Protein AF-A0A3D4FJI6-F1 (afdb_monomer_lite)

Foldseek 3Di:
DVVLVVCVVVVVVVVVVVCVVDVVSVVVVVVLVVLLVVLLVVLVVPVPDDDADELLVVLLVLLVVLLVLLLCLLLCLLALFPLDALVCCVVPVPDPDAPLVSLVSSLVVQLVVCVSVLVSVVSNLSVVCSNNVFDPLLSVLSSVLSSLSSSVSSLSSSLSNQVCVVPVVSSVVSVVVSVVVVVVLVVQLVVLCVVPVDNSRSSSCSSVPPVQLPDQSSVLSSVSNVCRRVHPDPSVVVSSVVSVVVSVVSSVVSVPDNRDDDVVSSVSNVVSVVVVD

Structure (mmCIF, N/CA/C/O backbone):
data_AF-A0A3D4FJI6-F1
#
_entry.id   AF-A0A3D4FJI6-F1
#
loop_
_atom_site.group_PDB
_atom_site.id
_atom_site.type_symbol
_atom_site.label_atom_id
_atom_site.label_alt_id
_atom_site.label_comp_id
_atom_site.label_asym_id
_atom_site.label_entity_id
_atom_site.label_seq_id
_atom_site.pdbx_PDB_ins_code
_atom_site.Cartn_x
_atom_site.Cartn_y
_atom_site.Cartn_z
_atom_site.occupancy
_atom_site.B_iso_or_equiv
_atom_site.auth_seq_id
_atom_site.auth_comp_id
_atom_site.auth_asym_id
_atom_site.auth_atom_id
_atom_site.pdbx_PDB_model_num
ATOM 1 N N . MET A 1 1 ? -29.295 -0.579 4.140 1.00 51.06 1 MET A N 1
ATOM 2 C CA . MET A 1 1 ? -28.198 -0.213 3.209 1.00 51.06 1 MET A CA 1
ATOM 3 C C . MET A 1 1 ? -28.382 1.167 2.566 1.00 51.06 1 MET A C 1
ATOM 5 O O . MET A 1 1 ? -27.389 1.859 2.413 1.00 51.06 1 MET A O 1
ATOM 9 N N . LYS A 1 2 ? -29.615 1.622 2.278 1.00 48.78 2 LYS A N 1
ATOM 10 C CA . LYS A 1 2 ? -29.903 2.978 1.751 1.00 48.78 2 LYS A CA 1
ATOM 11 C C . LYS A 1 2 ? -29.345 4.170 2.577 1.00 48.78 2 LYS A C 1
ATOM 13 O O . LYS A 1 2 ? -28.873 5.112 1.951 1.00 48.78 2 LYS A O 1
ATOM 18 N N . PRO A 1 3 ? -29.306 4.141 3.929 1.00 52.44 3 PRO A N 1
ATOM 19 C CA . PRO A 1 3 ? -28.767 5.262 4.715 1.00 52.44 3 PRO A CA 1
ATOM 20 C C . PRO A 1 3 ? -27.247 5.449 4.572 1.00 52.44 3 PRO A C 1
ATOM 22 O O . PRO A 1 3 ? -26.770 6.571 4.475 1.00 52.44 3 PRO A O 1
ATOM 25 N N . LEU A 1 4 ? -26.488 4.350 4.485 1.00 53.66 4 LEU A N 1
ATOM 26 C CA . LEU A 1 4 ? -25.026 4.373 4.317 1.00 53.66 4 LEU A CA 1
ATOM 27 C C . LEU A 1 4 ? -24.615 4.942 2.947 1.00 53.66 4 LEU A C 1
ATOM 29 O O . LEU A 1 4 ? -23.694 5.748 2.857 1.00 53.66 4 LEU A O 1
ATOM 33 N N . LEU A 1 5 ? -25.346 4.585 1.885 1.00 58.94 5 LEU A N 1
ATOM 34 C CA . LEU A 1 5 ? -25.145 5.149 0.543 1.00 58.94 5 LEU A CA 1
ATOM 35 C C . LEU A 1 5 ? -25.458 6.653 0.486 1.00 58.94 5 LEU A C 1
ATOM 37 O O . LEU A 1 5 ? -24.747 7.405 -0.179 1.00 58.94 5 LEU A O 1
ATOM 41 N N . TYR A 1 6 ? -26.487 7.102 1.211 1.00 70.19 6 TYR A N 1
ATOM 42 C CA . TYR A 1 6 ? -26.830 8.523 1.302 1.00 70.19 6 TYR A CA 1
ATOM 43 C C . TYR A 1 6 ? -25.718 9.343 1.973 1.00 70.19 6 TYR A C 1
ATOM 45 O O . TYR A 1 6 ? -25.376 10.425 1.489 1.00 70.19 6 TYR A O 1
ATOM 53 N N . ILE A 1 7 ? -25.106 8.805 3.034 1.00 68.31 7 ILE A N 1
ATOM 54 C CA . ILE A 1 7 ? -23.964 9.442 3.702 1.00 68.31 7 ILE A CA 1
ATOM 55 C C . ILE A 1 7 ? -22.772 9.538 2.746 1.00 68.31 7 ILE A C 1
ATOM 57 O O . ILE A 1 7 ? -22.191 10.612 2.644 1.00 68.31 7 ILE A O 1
ATOM 61 N N . HIS A 1 8 ? -22.450 8.495 1.971 1.00 58.81 8 HIS A N 1
ATOM 62 C CA . HIS A 1 8 ? -21.370 8.574 0.975 1.00 58.81 8 HIS A CA 1
ATOM 63 C C . HIS A 1 8 ? -21.610 9.662 -0.075 1.00 58.81 8 HIS A C 1
ATOM 65 O O . HIS A 1 8 ? -20.718 10.470 -0.334 1.00 58.81 8 HIS A O 1
ATOM 71 N N . TYR A 1 9 ? -22.821 9.734 -0.631 1.00 65.44 9 TYR A N 1
ATOM 72 C CA . TYR A 1 9 ? -23.161 10.750 -1.626 1.00 65.44 9 TYR A CA 1
ATOM 73 C C . TYR A 1 9 ? -23.061 12.170 -1.052 1.00 65.44 9 TYR A C 1
ATOM 75 O O . TYR A 1 9 ? -22.448 13.059 -1.647 1.00 65.44 9 TYR A O 1
ATOM 83 N N . ARG A 1 10 ? -23.611 12.392 0.148 1.00 68.88 10 ARG A N 1
ATOM 84 C CA . ARG A 1 10 ? -23.554 13.707 0.801 1.00 68.88 10 ARG A CA 1
ATOM 85 C C . ARG A 1 10 ? -22.153 14.058 1.284 1.00 68.88 10 ARG A C 1
ATOM 87 O O . ARG A 1 10 ? -21.773 15.217 1.168 1.00 68.88 10 ARG A O 1
ATOM 94 N N . SER A 1 11 ? -21.373 13.092 1.756 1.00 59.22 11 SER A N 1
ATOM 95 C CA . SER A 1 11 ? -19.988 13.304 2.178 1.00 59.22 11 SER A CA 1
ATOM 96 C C . SER A 1 11 ? -19.080 13.633 0.991 1.00 59.22 11 SER A C 1
ATOM 98 O O . SER A 1 11 ? -18.178 14.452 1.140 1.00 59.22 11 SER A O 1
ATOM 100 N N . PHE A 1 12 ? -19.343 13.069 -0.193 1.00 62.25 12 PHE A N 1
ATOM 101 C CA . PHE A 1 12 ? -18.655 13.438 -1.432 1.00 62.25 12 PHE A CA 1
ATOM 102 C C . PHE A 1 12 ? -18.965 14.887 -1.832 1.00 62.25 12 PHE A C 1
ATOM 104 O O . PHE A 1 12 ? -18.052 15.676 -2.051 1.00 62.25 12 PHE A O 1
ATOM 111 N N . ILE A 1 13 ? -20.241 15.292 -1.824 1.00 68.38 13 ILE A N 1
ATOM 112 C CA . ILE A 1 13 ? -20.632 16.687 -2.108 1.00 68.38 13 ILE A CA 1
ATOM 113 C C . ILE A 1 13 ? -20.058 17.656 -1.063 1.00 68.38 13 ILE A C 1
ATOM 115 O O . ILE A 1 13 ? -19.584 18.738 -1.411 1.00 68.38 13 ILE A O 1
ATOM 119 N N . ASN A 1 14 ? -20.092 17.278 0.215 1.00 66.06 14 ASN A N 1
ATOM 120 C CA . ASN A 1 14 ? -19.569 18.105 1.298 1.00 66.06 14 ASN A CA 1
ATOM 121 C C . ASN A 1 14 ? -18.042 18.215 1.249 1.00 66.06 14 ASN A C 1
ATOM 123 O O . ASN A 1 14 ? -17.526 19.281 1.551 1.00 66.06 14 ASN A O 1
ATOM 127 N N . PHE A 1 15 ? -17.325 17.187 0.784 1.00 59.00 15 PHE A N 1
ATOM 128 C CA . PHE A 1 15 ? -15.888 17.270 0.523 1.00 59.00 15 PHE A CA 1
ATOM 129 C C . PHE A 1 15 ? -15.566 18.386 -0.483 1.00 59.00 15 PHE A C 1
ATOM 131 O O . PHE A 1 15 ? -14.752 19.253 -0.173 1.00 59.00 15 PHE A O 1
ATOM 138 N N . PHE A 1 16 ? -16.274 18.446 -1.619 1.00 60.75 16 PHE A N 1
ATOM 139 C CA . PHE A 1 16 ? -16.095 19.526 -2.600 1.00 60.75 16 PHE A CA 1
ATOM 140 C C . PHE A 1 16 ? -16.493 20.903 -2.056 1.00 60.75 16 PHE A C 1
ATOM 142 O O . PHE A 1 16 ? -15.801 21.887 -2.309 1.00 60.75 16 PHE A O 1
ATOM 149 N N . LYS A 1 17 ? -17.577 20.993 -1.277 1.00 62.78 17 LYS A N 1
ATOM 150 C CA . LYS A 1 17 ? -17.989 22.265 -0.657 1.00 62.78 17 LYS A CA 1
ATOM 151 C C . LYS A 1 17 ? -16.999 22.755 0.405 1.00 62.78 17 LYS A C 1
ATOM 153 O O . LYS A 1 17 ? -16.735 23.953 0.468 1.00 62.78 17 LYS A O 1
ATOM 158 N N . ASP A 1 18 ? -16.431 21.853 1.201 1.00 56.47 18 ASP A N 1
ATOM 159 C CA . ASP A 1 18 ? -15.415 22.177 2.210 1.00 56.47 18 ASP A CA 1
ATOM 160 C C . ASP A 1 18 ? -14.075 22.570 1.580 1.00 56.47 18 ASP A C 1
ATOM 162 O O . ASP A 1 18 ? -13.359 23.405 2.136 1.00 56.47 18 ASP A O 1
ATOM 166 N N . MET A 1 19 ? -13.735 22.014 0.411 1.00 53.00 19 MET A N 1
ATOM 167 C CA . MET A 1 19 ? -12.529 22.388 -0.340 1.00 53.00 19 MET A CA 1
ATOM 168 C C . MET A 1 19 ? -12.556 23.842 -0.804 1.00 53.00 19 MET A C 1
ATOM 170 O O . MET A 1 19 ? -11.509 24.475 -0.817 1.00 53.00 19 MET A O 1
ATOM 174 N N . VAL A 1 20 ? -13.733 24.382 -1.135 1.00 56.03 20 VAL A N 1
ATOM 175 C CA . VAL A 1 20 ? -13.897 25.790 -1.537 1.00 56.03 20 VAL A CA 1
ATOM 176 C C . VAL A 1 20 ? -13.796 26.740 -0.337 1.00 56.03 20 VAL A C 1
ATOM 178 O O . VAL A 1 20 ? -13.379 27.883 -0.490 1.00 56.03 20 VAL A O 1
ATOM 181 N N . LYS A 1 21 ? -14.152 26.278 0.869 1.00 58.53 21 LYS A N 1
ATOM 182 C CA . LYS A 1 21 ? -14.193 27.111 2.082 1.00 58.53 21 LYS A CA 1
ATOM 183 C C . LYS A 1 21 ? -12.890 27.128 2.891 1.00 58.53 21 LYS A C 1
ATOM 185 O O . LYS A 1 21 ? -12.666 28.094 3.612 1.00 58.53 21 LYS A O 1
ATOM 190 N N . LYS A 1 22 ? -12.036 26.096 2.797 1.00 55.72 22 LYS A N 1
ATOM 191 C CA . LYS A 1 22 ? -10.732 26.040 3.493 1.00 55.72 22 LYS A CA 1
ATOM 192 C C . LYS A 1 22 ? -9.559 26.205 2.495 1.00 55.72 22 LYS A C 1
ATOM 194 O O . LYS A 1 22 ? -9.271 25.257 1.761 1.00 55.72 22 LYS A O 1
ATOM 199 N N . PRO A 1 23 ? -8.825 27.341 2.490 1.00 49.56 23 PRO A N 1
ATOM 200 C CA . PRO A 1 23 ? -7.807 27.659 1.472 1.00 49.56 23 PRO A CA 1
ATOM 201 C C . PRO A 1 23 ? -6.616 26.682 1.441 1.00 49.56 23 PRO A C 1
ATOM 203 O O . PRO A 1 23 ? -6.052 26.432 0.378 1.00 49.56 23 PRO A O 1
ATOM 206 N N . LEU A 1 24 ? -6.284 26.042 2.568 1.00 46.56 24 LEU A N 1
ATOM 207 C CA . LEU A 1 24 ? -5.207 25.043 2.646 1.00 46.56 24 LEU A CA 1
ATOM 208 C C . LEU A 1 24 ? -5.534 23.730 1.902 1.00 46.56 24 LEU A C 1
ATOM 210 O O . LEU A 1 24 ? -4.645 23.095 1.342 1.00 46.56 24 LEU A O 1
ATOM 214 N N . LYS A 1 25 ? -6.815 23.332 1.837 1.00 47.22 25 LYS A N 1
ATOM 215 C CA . LYS A 1 25 ? -7.258 22.163 1.046 1.00 47.22 25 LYS A CA 1
ATOM 216 C C . LYS A 1 25 ? -7.291 22.479 -0.450 1.00 47.22 25 LYS A C 1
ATOM 218 O O . LYS A 1 25 ? -7.031 21.602 -1.268 1.00 47.22 25 LYS A O 1
ATOM 223 N N . LEU A 1 26 ? -7.559 23.737 -0.793 1.00 50.53 26 LEU A N 1
ATOM 224 C CA . LEU A 1 26 ? -7.534 24.272 -2.155 1.00 50.53 26 LEU A CA 1
ATOM 225 C C . LEU A 1 26 ? -6.112 24.258 -2.740 1.00 50.53 26 LEU A C 1
ATOM 227 O O . LEU A 1 26 ? -5.942 23.933 -3.910 1.00 50.53 26 LEU A O 1
ATOM 231 N N . LEU A 1 27 ? -5.091 24.487 -1.908 1.00 54.59 27 LEU A N 1
ATOM 232 C CA . LEU A 1 27 ? -3.674 24.340 -2.266 1.00 54.59 27 LEU A CA 1
ATOM 233 C C . LEU A 1 27 ? -3.336 22.930 -2.764 1.00 54.59 27 LEU A C 1
ATOM 235 O O . LEU A 1 27 ? -2.696 22.794 -3.800 1.00 54.59 27 LEU A O 1
ATOM 239 N N . GLY A 1 28 ? -3.824 21.883 -2.089 1.00 50.25 28 GLY A N 1
ATOM 240 C CA . GLY A 1 28 ? -3.636 20.496 -2.531 1.00 50.25 28 GLY A CA 1
ATOM 241 C C . GLY A 1 28 ? -4.308 20.199 -3.876 1.00 50.25 28 GLY A C 1
ATOM 242 O O . GLY A 1 28 ? -3.764 19.458 -4.687 1.00 50.25 28 GLY A O 1
ATOM 243 N N . VAL A 1 29 ? -5.455 20.824 -4.150 1.00 52.75 29 VAL A N 1
ATOM 244 C CA . VAL A 1 29 ? -6.190 20.683 -5.419 1.00 52.75 29 VAL A CA 1
ATOM 245 C C . VAL A 1 29 ? -5.519 21.455 -6.539 1.00 52.75 29 VAL A C 1
ATOM 247 O O . VAL A 1 29 ? -5.375 20.922 -7.629 1.00 52.75 29 VAL A O 1
ATOM 250 N N . ILE A 1 30 ? -5.085 22.688 -6.284 1.00 60.25 30 ILE A N 1
ATOM 251 C CA . ILE A 1 30 ? -4.336 23.499 -7.247 1.00 60.25 30 ILE A CA 1
ATOM 252 C C . ILE A 1 30 ? -3.006 22.817 -7.563 1.00 60.25 30 ILE A C 1
ATOM 254 O O . ILE A 1 30 ? -2.637 22.721 -8.728 1.00 60.25 30 ILE A O 1
ATOM 258 N N . PHE A 1 31 ? -2.324 22.278 -6.550 1.00 59.06 31 PHE A N 1
ATOM 259 C CA . PHE A 1 31 ? -1.127 21.465 -6.730 1.00 59.06 31 PHE A CA 1
ATOM 260 C C . PHE A 1 31 ? -1.425 20.215 -7.567 1.00 59.06 31 PHE A C 1
ATOM 262 O O . PHE A 1 31 ? -0.711 19.945 -8.524 1.00 59.06 31 PHE A O 1
ATOM 269 N N . TYR A 1 32 ? -2.516 19.499 -7.278 1.00 52.75 32 TYR A N 1
ATOM 270 C CA . TYR A 1 32 ? -2.944 18.319 -8.034 1.00 52.75 32 TYR A CA 1
ATOM 271 C C . TYR A 1 32 ? -3.292 18.639 -9.495 1.00 52.75 32 TYR A C 1
ATOM 273 O O . TYR A 1 32 ? -2.817 17.967 -10.406 1.00 52.75 32 TYR A O 1
ATOM 281 N N . VAL A 1 33 ? -4.077 19.691 -9.736 1.00 64.31 33 VAL A N 1
ATOM 282 C CA . VAL A 1 33 ? -4.431 20.177 -11.077 1.00 64.31 33 VAL A CA 1
ATOM 283 C C . VAL A 1 33 ? -3.179 20.657 -11.812 1.00 64.31 33 VAL A C 1
ATOM 285 O O . VAL A 1 33 ? -2.999 20.325 -12.979 1.00 64.31 33 VAL A O 1
ATOM 288 N N . GLY A 1 34 ? -2.270 21.359 -11.133 1.00 67.00 34 GLY A N 1
ATOM 289 C CA . GLY A 1 34 ? -0.976 21.762 -11.680 1.00 67.00 34 GLY A CA 1
ATOM 290 C C . GLY A 1 34 ? -0.102 20.568 -12.069 1.00 67.00 34 GLY A C 1
ATOM 291 O O . GLY A 1 34 ? 0.488 20.571 -13.146 1.00 67.00 34 GLY A O 1
ATOM 292 N N . LEU A 1 35 ? -0.081 19.514 -11.249 1.00 54.22 35 LEU A N 1
ATOM 293 C CA . LEU A 1 35 ? 0.642 18.269 -11.518 1.00 54.22 35 LEU A CA 1
ATOM 294 C C . LEU A 1 35 ? 0.025 17.515 -12.708 1.00 54.22 35 LEU A C 1
ATOM 296 O O . LEU A 1 35 ? 0.762 17.019 -13.556 1.00 54.22 35 LEU A O 1
ATOM 300 N N . LEU A 1 36 ? -1.307 17.504 -12.840 1.00 54.25 36 LEU A N 1
ATOM 301 C CA . LEU A 1 36 ? -2.000 16.962 -14.016 1.00 54.25 36 LEU A CA 1
ATOM 302 C C . LEU A 1 36 ? -1.678 17.748 -15.296 1.00 54.25 36 LEU A C 1
ATOM 304 O O . LEU A 1 36 ? -1.366 17.145 -16.320 1.00 54.25 36 LEU A O 1
ATOM 308 N N . VAL A 1 37 ? -1.702 19.082 -15.245 1.00 66.12 37 VAL A N 1
ATOM 309 C CA . VAL A 1 37 ? -1.343 19.937 -16.389 1.00 66.12 37 VAL A CA 1
ATOM 310 C C . VAL A 1 37 ? 0.126 19.734 -16.773 1.00 66.12 37 VAL A C 1
ATOM 312 O O . VAL A 1 37 ? 0.436 19.568 -17.953 1.00 66.12 37 VAL A O 1
ATOM 315 N N . PHE A 1 38 ? 1.029 19.664 -15.792 1.00 60.47 38 PHE A N 1
ATOM 316 C CA . PHE A 1 38 ? 2.445 19.372 -16.015 1.00 60.47 38 PHE A CA 1
ATOM 317 C C . PHE A 1 38 ? 2.660 17.982 -16.629 1.00 60.47 38 PHE A C 1
ATOM 319 O O . PHE A 1 38 ? 3.432 17.852 -17.575 1.00 60.47 38 PHE A O 1
ATOM 326 N N . ALA A 1 39 ? 1.946 16.960 -16.151 1.00 53.97 39 ALA A N 1
ATOM 327 C CA . ALA A 1 39 ? 1.991 15.604 -16.694 1.00 53.97 39 ALA A CA 1
ATOM 328 C C . ALA A 1 39 ? 1.534 15.541 -18.160 1.00 53.97 39 ALA A C 1
ATOM 330 O O . ALA A 1 39 ? 2.187 14.894 -18.979 1.00 53.97 39 ALA A O 1
ATOM 331 N N . ILE A 1 40 ? 0.461 16.259 -18.510 1.00 57.00 40 ILE A N 1
ATOM 332 C CA . ILE A 1 40 ? -0.035 16.357 -19.890 1.00 57.00 40 ILE A CA 1
ATOM 333 C C . ILE A 1 40 ? 1.002 17.057 -20.779 1.00 57.00 40 ILE A C 1
ATOM 335 O O . ILE A 1 40 ? 1.349 16.546 -21.842 1.00 57.00 40 ILE A O 1
ATOM 339 N N . ILE A 1 41 ? 1.560 18.189 -20.335 1.00 61.22 41 ILE A N 1
ATOM 340 C CA . ILE A 1 41 ? 2.581 18.933 -21.092 1.00 61.22 41 ILE A CA 1
ATOM 341 C C . ILE A 1 41 ? 3.874 18.113 -21.235 1.00 61.22 41 ILE A C 1
ATOM 343 O O . ILE A 1 41 ? 4.467 18.089 -22.312 1.00 61.22 41 ILE A O 1
ATOM 347 N N . GLY A 1 42 ? 4.306 17.416 -20.181 1.00 57.28 42 GLY A N 1
ATOM 348 C CA . GLY A 1 42 ? 5.475 16.535 -20.193 1.00 57.28 42 GLY A CA 1
ATOM 349 C C . GLY A 1 42 ? 5.294 15.332 -21.122 1.00 57.28 42 GLY A C 1
ATOM 350 O O . GLY A 1 42 ? 6.197 15.015 -21.897 1.00 57.28 42 GLY A O 1
ATOM 351 N N . GLY A 1 43 ? 4.106 14.720 -21.121 1.00 53.41 43 GLY A N 1
ATOM 352 C CA . GLY A 1 43 ? 3.737 13.651 -22.054 1.00 53.41 43 GLY A CA 1
ATOM 353 C C . GLY A 1 43 ? 3.692 14.108 -23.515 1.00 53.41 43 GLY A C 1
ATOM 354 O O . GLY A 1 43 ? 4.098 13.363 -24.409 1.00 53.41 43 GLY A O 1
ATOM 355 N N . LEU A 1 44 ? 3.266 15.352 -23.763 1.00 55.41 44 LEU A N 1
ATOM 356 C CA . LEU A 1 44 ? 3.263 15.966 -25.095 1.00 55.41 44 LEU A CA 1
ATOM 357 C C . LEU A 1 44 ? 4.674 16.350 -25.572 1.00 55.41 44 LEU A C 1
ATOM 359 O O . LEU A 1 44 ? 4.997 16.114 -26.732 1.00 55.41 44 LEU A O 1
ATOM 363 N N . LYS A 1 45 ? 5.536 16.891 -24.700 1.00 53.00 45 LYS A N 1
ATOM 364 C CA . LYS A 1 45 ? 6.933 17.243 -25.038 1.00 53.00 45 LYS A CA 1
ATOM 365 C C . LYS A 1 45 ? 7.830 16.021 -25.242 1.00 53.00 45 LYS A C 1
ATOM 367 O O . LYS A 1 45 ? 8.738 16.064 -26.059 1.00 53.00 45 LYS A O 1
ATOM 372 N N . SER A 1 46 ? 7.542 14.915 -24.560 1.00 52.22 46 SER A N 1
ATOM 373 C CA . SER A 1 46 ? 8.250 13.639 -24.757 1.00 52.22 46 SER A CA 1
ATOM 374 C C . SER A 1 46 ? 7.870 12.938 -26.074 1.00 52.22 46 SER A C 1
ATOM 376 O O . SER A 1 46 ? 8.403 11.879 -26.383 1.00 52.22 46 SER A O 1
ATOM 378 N N . ALA A 1 47 ? 6.951 13.510 -26.868 1.00 49.72 47 ALA A N 1
ATOM 379 C CA . ALA A 1 47 ? 6.592 13.014 -28.199 1.00 49.72 47 ALA A CA 1
ATOM 380 C C . ALA A 1 47 ? 7.704 13.211 -29.247 1.00 49.72 47 ALA A C 1
ATOM 382 O O . ALA A 1 47 ? 7.642 12.613 -30.318 1.00 49.72 47 ALA A O 1
ATOM 383 N N . THR A 1 48 ? 8.709 14.039 -28.955 1.00 46.84 48 THR A N 1
ATOM 384 C CA . THR A 1 48 ? 9.820 14.335 -29.863 1.00 46.84 48 THR A CA 1
ATOM 385 C C . THR A 1 48 ? 11.105 13.669 -29.371 1.00 46.84 48 THR A C 1
ATOM 387 O O . THR A 1 48 ? 11.956 14.335 -28.797 1.00 46.84 48 THR A O 1
ATOM 390 N N . GLY A 1 49 ? 11.219 12.354 -29.590 1.00 56.16 49 GLY A N 1
ATOM 391 C CA . GLY A 1 49 ? 12.471 11.590 -29.500 1.00 56.16 49 GLY A CA 1
ATOM 392 C C . GLY A 1 49 ? 13.041 11.395 -28.090 1.00 56.16 49 GLY A C 1
ATOM 393 O O . GLY A 1 49 ? 13.628 12.302 -27.509 1.00 56.16 49 GLY A O 1
ATOM 394 N N . GLY A 1 50 ? 12.950 10.174 -27.565 1.00 54.06 50 GLY A N 1
ATOM 395 C CA . GLY A 1 50 ? 13.678 9.762 -26.366 1.00 54.06 50 GLY A CA 1
ATOM 396 C C . GLY A 1 50 ? 13.902 8.253 -26.353 1.00 54.06 50 GLY A C 1
ATOM 397 O O . GLY A 1 50 ? 13.026 7.506 -26.785 1.00 54.06 50 GLY A O 1
ATOM 398 N N . ASP A 1 51 ? 15.075 7.825 -25.879 1.00 57.19 51 ASP A N 1
ATOM 399 C CA . ASP A 1 51 ? 15.414 6.416 -25.657 1.00 57.19 51 ASP A CA 1
ATOM 400 C C . ASP A 1 51 ? 14.362 5.731 -24.776 1.00 57.19 51 ASP A C 1
ATOM 402 O O . ASP A 1 51 ? 14.005 6.222 -23.698 1.00 57.19 51 ASP A O 1
ATOM 406 N N . TYR A 1 52 ? 13.875 4.574 -25.229 1.00 60.25 52 TYR A N 1
ATOM 407 C CA . TYR A 1 52 ? 12.949 3.753 -24.457 1.00 60.25 52 TYR A CA 1
ATOM 408 C C . TYR A 1 52 ? 13.634 3.249 -23.188 1.00 60.25 52 TYR A C 1
ATOM 410 O O . TYR A 1 52 ? 14.742 2.711 -23.232 1.00 60.25 52 TYR A O 1
ATOM 418 N N . LYS A 1 53 ? 12.959 3.377 -22.043 1.00 68.12 53 LYS A N 1
ATOM 419 C CA . LYS A 1 53 ? 13.443 2.762 -20.803 1.00 68.12 53 LYS A CA 1
ATOM 420 C C . LYS A 1 53 ? 13.039 1.292 -20.748 1.00 68.12 53 LYS A C 1
ATOM 422 O O . LYS A 1 53 ? 11.984 0.908 -21.250 1.00 68.12 53 LYS A O 1
ATOM 427 N N . SER A 1 54 ? 13.878 0.468 -20.120 1.00 72.75 54 SER A N 1
ATOM 428 C CA . SER A 1 54 ? 13.640 -0.972 -20.024 1.00 72.75 54 SER A CA 1
ATOM 429 C C . SER A 1 54 ? 12.330 -1.285 -19.271 1.00 72.75 54 SER A C 1
ATOM 431 O O . SER A 1 54 ? 12.013 -0.632 -18.278 1.00 72.75 54 SER A O 1
ATOM 433 N N . PRO A 1 55 ? 11.560 -2.311 -19.672 1.00 76.44 55 PRO A N 1
ATOM 434 C CA . PRO A 1 55 ? 10.377 -2.762 -18.926 1.00 76.44 55 PRO A CA 1
ATOM 435 C C . PRO A 1 55 ? 10.665 -3.138 -17.460 1.00 76.44 55 PRO A C 1
ATOM 437 O O . PRO A 1 55 ? 9.788 -3.075 -16.601 1.00 76.44 55 PRO A O 1
ATOM 440 N N . GLU A 1 56 ? 11.911 -3.497 -17.154 1.00 78.62 56 GLU A N 1
ATOM 441 C CA . GLU A 1 56 ? 12.362 -3.868 -15.813 1.00 78.62 56 GLU A CA 1
ATOM 442 C C . GLU A 1 56 ? 12.292 -2.709 -14.816 1.00 78.62 56 GLU A C 1
ATOM 444 O O . GLU A 1 56 ? 11.899 -2.918 -13.668 1.00 78.62 56 GLU A O 1
ATOM 449 N N . ILE A 1 57 ? 12.613 -1.480 -15.232 1.00 79.62 57 ILE A N 1
ATOM 450 C CA . ILE A 1 57 ? 12.509 -0.326 -14.330 1.00 79.62 57 ILE A CA 1
ATOM 451 C C . ILE A 1 57 ? 11.040 -0.005 -14.014 1.00 79.62 57 ILE A C 1
ATOM 453 O O . ILE A 1 57 ? 10.732 0.432 -12.909 1.00 79.62 57 ILE A O 1
ATOM 457 N N . LEU A 1 58 ? 10.109 -0.282 -14.932 1.00 79.81 58 LEU A N 1
ATOM 458 C CA . LEU A 1 58 ? 8.678 -0.098 -14.691 1.00 79.81 58 LEU A CA 1
ATOM 459 C C . LEU A 1 58 ? 8.147 -1.095 -13.656 1.00 79.81 58 LEU A C 1
ATOM 461 O O . LEU A 1 58 ? 7.371 -0.718 -12.773 1.00 79.81 58 LEU A O 1
ATOM 465 N N . LEU A 1 59 ? 8.598 -2.350 -13.733 1.00 83.62 59 LEU A N 1
ATOM 466 C CA . LEU A 1 59 ? 8.302 -3.358 -12.719 1.00 83.62 59 LEU A CA 1
ATOM 467 C C . LEU A 1 59 ? 8.852 -2.936 -11.347 1.00 83.62 59 LEU A C 1
ATOM 469 O O . LEU A 1 59 ? 8.106 -2.976 -10.369 1.00 83.62 59 LEU A O 1
ATOM 473 N N . ALA A 1 60 ? 10.092 -2.439 -11.301 1.00 80.69 60 ALA A N 1
ATOM 474 C CA . ALA A 1 60 ? 10.747 -1.985 -10.075 1.00 80.69 60 ALA A CA 1
ATOM 475 C C . ALA A 1 60 ? 10.051 -0.763 -9.447 1.00 80.69 60 ALA A C 1
ATOM 477 O O . ALA A 1 60 ? 9.872 -0.687 -8.233 1.00 80.69 60 ALA A O 1
ATOM 478 N N . ILE A 1 61 ? 9.605 0.193 -10.269 1.00 80.88 61 ILE A N 1
ATOM 479 C CA . ILE A 1 61 ? 8.812 1.339 -9.801 1.00 80.88 61 ILE A CA 1
ATOM 480 C C . ILE A 1 61 ? 7.480 0.853 -9.225 1.00 80.88 61 ILE A C 1
ATOM 482 O O . ILE A 1 61 ? 7.085 1.277 -8.140 1.00 80.88 61 ILE A O 1
ATOM 486 N N . THR A 1 62 ? 6.788 -0.046 -9.927 1.00 81.44 62 THR A N 1
ATOM 487 C CA . THR A 1 62 ? 5.467 -0.521 -9.496 1.00 81.44 62 THR A CA 1
ATOM 488 C C . THR A 1 62 ? 5.557 -1.332 -8.204 1.00 81.44 62 THR A C 1
ATOM 490 O O . THR A 1 62 ? 4.748 -1.129 -7.294 1.00 81.44 62 THR A O 1
ATOM 493 N N . SER A 1 63 ? 6.567 -2.198 -8.069 1.00 82.62 63 SER A N 1
ATOM 494 C CA . SER A 1 63 ? 6.816 -2.931 -6.825 1.00 82.62 63 SER A CA 1
ATOM 495 C C . SER A 1 63 ? 7.232 -1.990 -5.693 1.00 82.62 63 SER A C 1
ATOM 497 O O . SER A 1 63 ? 6.719 -2.131 -4.584 1.00 82.62 63 SER A O 1
ATOM 499 N N . GLY A 1 64 ? 8.052 -0.971 -5.969 1.00 81.06 64 GLY A N 1
ATOM 500 C CA . GLY A 1 64 ? 8.407 0.068 -5.002 1.00 81.06 64 GLY A CA 1
ATOM 501 C C . GLY A 1 64 ? 7.201 0.841 -4.472 1.00 81.06 64 GLY A C 1
ATOM 502 O O . GLY A 1 64 ? 7.069 1.022 -3.261 1.00 81.06 64 GLY A O 1
ATOM 503 N N . VAL A 1 65 ? 6.267 1.219 -5.350 1.00 81.81 65 VAL A N 1
ATOM 504 C CA . VAL A 1 65 ? 4.998 1.853 -4.956 1.00 81.81 65 VAL A CA 1
ATOM 505 C C . VAL A 1 65 ? 4.167 0.918 -4.072 1.00 81.81 65 VAL A C 1
ATOM 507 O O . VAL A 1 65 ? 3.647 1.351 -3.043 1.00 81.81 65 VAL A O 1
ATOM 510 N N . CYS A 1 66 ? 4.072 -0.368 -4.421 1.00 84.12 66 CYS A N 1
ATOM 511 C CA . CYS A 1 66 ? 3.349 -1.345 -3.602 1.00 84.12 66 CYS A CA 1
ATOM 512 C C . CYS A 1 66 ? 3.991 -1.512 -2.215 1.00 84.12 66 CYS A C 1
ATOM 514 O O . CYS A 1 66 ? 3.292 -1.445 -1.203 1.00 84.12 66 CYS A O 1
ATOM 516 N N . ILE A 1 67 ? 5.320 -1.671 -2.152 1.00 84.88 67 ILE A N 1
ATOM 517 C CA . ILE A 1 67 ? 6.083 -1.758 -0.895 1.00 84.88 67 ILE A CA 1
ATOM 518 C C . ILE A 1 67 ? 5.841 -0.517 -0.040 1.00 84.88 67 ILE A C 1
ATOM 520 O O . ILE A 1 67 ? 5.610 -0.645 1.160 1.00 84.88 67 ILE A O 1
ATOM 524 N N . PHE A 1 68 ? 5.852 0.672 -0.644 1.00 81.69 68 PHE A N 1
ATOM 525 C CA . PHE A 1 68 ? 5.597 1.921 0.063 1.00 81.69 68 PHE A CA 1
ATOM 526 C C . PHE A 1 68 ? 4.211 1.931 0.723 1.00 81.69 68 PHE A C 1
ATOM 528 O O . PHE A 1 68 ? 4.110 2.179 1.924 1.00 81.69 68 PHE A O 1
ATOM 535 N N . PHE A 1 69 ? 3.146 1.593 -0.012 1.00 81.50 69 PHE A N 1
ATOM 536 C CA . PHE A 1 69 ? 1.787 1.568 0.545 1.00 81.50 69 PHE A CA 1
ATOM 537 C C . PHE A 1 69 ? 1.589 0.491 1.621 1.00 81.50 69 PHE A C 1
ATOM 539 O O . PHE A 1 69 ? 0.978 0.765 2.662 1.00 81.50 69 PHE A O 1
ATOM 546 N N . TYR A 1 70 ? 2.123 -0.716 1.416 1.00 84.81 70 TYR A N 1
ATOM 547 C CA . TYR A 1 70 ? 2.066 -1.762 2.440 1.00 84.81 70 TYR A CA 1
ATOM 548 C C . TYR A 1 70 ? 2.898 -1.390 3.672 1.00 84.81 70 TYR A C 1
ATOM 550 O O . TYR A 1 70 ? 2.437 -1.581 4.795 1.00 84.81 70 TYR A O 1
ATOM 558 N N . GLY A 1 71 ? 4.072 -0.784 3.482 1.00 81.12 71 GLY A N 1
ATOM 559 C CA . GLY A 1 71 ? 4.911 -0.271 4.563 1.00 81.12 71 GLY A CA 1
ATOM 560 C C . GLY A 1 71 ? 4.186 0.786 5.394 1.00 81.12 71 GLY A C 1
ATOM 561 O O . GLY A 1 71 ? 4.090 0.642 6.613 1.00 81.12 71 GLY A O 1
ATOM 562 N N . LEU A 1 72 ? 3.587 1.792 4.745 1.00 79.06 72 LEU A N 1
ATOM 563 C CA . LEU A 1 72 ? 2.757 2.799 5.418 1.00 79.06 72 LEU A CA 1
ATOM 564 C C . LEU A 1 72 ? 1.614 2.166 6.215 1.00 79.06 72 LEU A C 1
ATOM 566 O O . LEU A 1 72 ? 1.320 2.607 7.322 1.00 79.06 72 LEU A O 1
ATOM 570 N N . THR A 1 73 ? 0.993 1.118 5.678 1.00 83.69 73 THR A N 1
ATOM 571 C CA . THR A 1 73 ? -0.085 0.397 6.366 1.00 83.69 73 THR A CA 1
ATOM 572 C C . THR A 1 73 ? 0.407 -0.309 7.621 1.00 83.69 73 THR A C 1
ATOM 574 O O . THR A 1 73 ? -0.242 -0.225 8.662 1.00 83.69 73 THR A O 1
ATOM 577 N N . LEU A 1 74 ? 1.568 -0.964 7.559 1.00 83.06 74 LEU A N 1
ATOM 578 C CA . LEU A 1 74 ? 2.160 -1.626 8.720 1.00 83.06 74 LEU A CA 1
ATOM 579 C C . LEU A 1 74 ? 2.547 -0.613 9.807 1.00 83.06 74 LEU A C 1
ATOM 581 O O . LEU A 1 74 ? 2.183 -0.807 10.966 1.00 83.06 74 LEU A O 1
ATOM 585 N N . PHE A 1 75 ? 3.201 0.497 9.446 1.00 76.31 75 PHE A N 1
ATOM 586 C CA . PHE A 1 75 ? 3.558 1.554 10.404 1.00 76.31 75 PHE A CA 1
ATOM 587 C C . PHE A 1 75 ? 2.333 2.295 10.962 1.00 76.31 75 PHE A C 1
ATOM 589 O O . PHE A 1 75 ? 2.307 2.646 12.142 1.00 76.31 75 PHE A O 1
ATOM 596 N N . GLY A 1 76 ? 1.310 2.508 10.132 1.00 72.38 76 GLY A N 1
ATOM 597 C CA . GLY A 1 76 ? 0.070 3.192 10.498 1.00 72.38 76 GLY A CA 1
ATOM 598 C C . GLY A 1 76 ? -0.918 2.331 11.286 1.00 72.38 76 GLY A C 1
ATOM 599 O O . GLY A 1 76 ? -1.823 2.874 11.910 1.00 72.38 76 GLY A O 1
ATOM 600 N N . SER A 1 77 ? -0.735 1.008 11.311 1.00 73.31 77 SER A N 1
ATOM 601 C CA . SER A 1 77 ? -1.683 0.052 11.902 1.00 73.31 77 SER A CA 1
ATOM 602 C C . SER A 1 77 ? -1.971 0.234 13.399 1.00 73.31 77 SER A C 1
ATOM 604 O O . SER A 1 77 ? -2.995 -0.238 13.890 1.00 73.31 77 SER A O 1
ATOM 606 N N . GLY A 1 78 ? -1.092 0.909 14.141 1.00 60.56 78 GLY A N 1
ATOM 607 C CA . GLY A 1 78 ? -1.306 1.249 15.554 1.00 60.56 78 GLY A CA 1
ATOM 608 C C . GLY A 1 78 ? -2.217 2.451 15.791 1.00 60.56 78 GLY A C 1
ATOM 609 O O . GLY A 1 78 ? -2.632 2.729 16.918 1.00 60.56 78 GLY A O 1
ATOM 610 N N . SER A 1 79 ? -2.516 3.195 14.730 1.00 61.53 79 SER A N 1
ATOM 611 C CA . SER A 1 79 ? -3.278 4.429 14.780 1.00 61.53 79 SER A CA 1
ATOM 612 C C . SER A 1 79 ? -4.606 4.232 14.059 1.00 61.53 79 SER A C 1
ATOM 614 O O . SER A 1 79 ? -4.646 4.101 12.842 1.00 61.53 79 SER A O 1
ATOM 616 N N . SER A 1 80 ? -5.721 4.267 14.794 1.00 59.19 80 SER A N 1
ATOM 617 C CA . SER A 1 80 ? -7.052 4.384 14.181 1.00 59.19 80 SER A CA 1
ATOM 618 C C . SER A 1 80 ? -7.375 5.823 13.750 1.00 59.19 80 SER A C 1
ATOM 620 O O . SER A 1 80 ? -8.499 6.102 13.328 1.00 59.19 80 SER A O 1
ATOM 622 N N . LYS A 1 81 ? -6.405 6.751 13.837 1.00 56.50 81 LYS A N 1
ATOM 623 C CA . LYS A 1 81 ? -6.581 8.139 13.394 1.00 56.50 81 LYS A CA 1
ATOM 624 C C . LYS A 1 81 ? -6.916 8.166 11.904 1.00 56.50 81 LYS A C 1
ATOM 626 O O . LYS A 1 81 ? -6.231 7.550 11.091 1.00 56.50 81 LYS A O 1
ATOM 631 N N . GLY A 1 82 ? -7.984 8.877 11.554 1.00 57.03 82 GLY A N 1
ATOM 632 C CA . GLY A 1 82 ? -8.456 9.022 10.174 1.00 57.03 82 GLY A CA 1
ATOM 633 C C . GLY A 1 82 ? -9.399 7.920 9.676 1.00 57.03 82 GLY A C 1
ATOM 634 O O . GLY A 1 82 ? -10.029 8.118 8.635 1.00 57.03 82 GLY A O 1
ATOM 635 N N . LEU A 1 83 ? -9.580 6.817 10.420 1.00 63.22 83 LEU A N 1
ATOM 636 C CA . LEU A 1 83 ? -10.535 5.758 10.052 1.00 63.22 83 LEU A CA 1
ATOM 637 C C . LEU A 1 83 ? -11.984 6.278 10.087 1.00 63.22 83 LEU A C 1
ATOM 639 O O . LEU A 1 83 ? -12.773 6.040 9.170 1.00 63.22 83 LEU A O 1
ATOM 643 N N . PHE A 1 84 ? -12.300 7.067 11.116 1.00 62.56 84 PHE A N 1
ATOM 644 C CA . PHE A 1 84 ? -13.573 7.759 11.303 1.00 62.56 84 PHE A CA 1
ATOM 645 C C . PHE A 1 84 ? -13.323 9.261 11.470 1.00 62.56 84 PHE A C 1
ATOM 647 O O . PHE A 1 84 ? -12.312 9.673 12.034 1.00 62.56 84 PHE A O 1
ATOM 654 N N . ARG A 1 85 ? -14.227 10.089 10.939 1.00 61.16 85 ARG A N 1
ATOM 655 C CA . ARG A 1 85 ? -14.290 11.527 11.252 1.00 61.16 85 ARG A CA 1
ATOM 656 C C . ARG A 1 85 ? -15.229 11.763 12.435 1.00 61.16 85 ARG A C 1
ATOM 658 O O . ARG A 1 85 ? -16.099 10.932 12.680 1.00 61.16 85 ARG A O 1
ATOM 665 N N . LYS A 1 86 ? -15.144 12.916 13.100 1.00 61.78 86 LYS A N 1
ATOM 666 C CA . LYS A 1 86 ? -16.101 13.322 14.151 1.00 61.78 86 LYS A CA 1
ATOM 667 C C . LYS A 1 86 ? -17.533 13.379 13.619 1.00 61.78 86 LYS A C 1
ATOM 669 O O . LYS A 1 86 ? -18.485 13.011 14.297 1.00 61.78 86 LYS A O 1
ATOM 674 N N . SER A 1 87 ? -17.697 13.752 12.350 1.00 60.12 87 SER A N 1
ATOM 675 C CA . SER A 1 87 ? -18.988 13.611 11.658 1.00 60.12 87 SER A CA 1
ATOM 676 C C . SER A 1 87 ? -19.471 12.156 11.582 1.00 60.12 87 SER A C 1
ATOM 678 O O . SER A 1 87 ? -20.643 11.898 11.844 1.00 60.12 87 SER A O 1
ATOM 680 N N . ASP A 1 88 ? -18.587 11.195 11.293 1.00 62.34 88 ASP A N 1
ATOM 681 C CA . ASP A 1 88 ? -18.933 9.769 11.316 1.00 62.34 88 ASP A CA 1
ATOM 682 C C . ASP A 1 88 ? -19.247 9.305 12.746 1.00 62.34 88 ASP A C 1
ATOM 684 O O . ASP A 1 88 ? -20.103 8.440 12.911 1.00 62.34 88 ASP A O 1
ATOM 688 N N . VAL A 1 89 ? -18.636 9.908 13.778 1.00 63.66 89 VAL A N 1
ATOM 689 C CA . VAL A 1 89 ? -18.911 9.555 15.178 1.00 63.66 89 VAL A CA 1
ATOM 690 C C . VAL A 1 89 ? -20.398 9.729 15.496 1.00 63.66 89 VAL A C 1
ATOM 692 O O . VAL A 1 89 ? -21.070 8.799 15.947 1.00 63.66 89 VAL A O 1
ATOM 695 N N . ASN A 1 90 ? -20.930 10.906 15.167 1.00 66.25 90 ASN A N 1
ATOM 696 C CA . ASN A 1 90 ? -22.306 11.291 15.474 1.00 66.25 90 ASN A CA 1
ATOM 697 C C . ASN A 1 90 ? -23.370 10.506 14.697 1.00 66.25 90 ASN A C 1
ATOM 699 O O . ASN A 1 90 ? -24.513 10.457 15.145 1.00 66.25 90 ASN A O 1
ATOM 703 N N . PHE A 1 91 ? -23.026 9.905 13.552 1.00 65.62 91 PHE A N 1
ATOM 704 C CA . PHE A 1 91 ? -23.975 9.154 12.719 1.00 65.62 91 PHE A CA 1
ATOM 705 C C . PHE A 1 91 ? -23.795 7.639 12.782 1.00 65.62 91 PHE A C 1
ATOM 707 O O . PHE A 1 91 ? -24.760 6.911 12.568 1.00 65.62 91 PHE A O 1
ATOM 714 N N . VAL A 1 92 ? -22.579 7.150 13.019 1.00 64.69 92 VAL A N 1
ATOM 715 C CA . VAL A 1 92 ? -22.259 5.722 12.950 1.00 64.69 92 VAL A CA 1
ATOM 716 C C . VAL A 1 92 ? -22.323 5.090 14.337 1.00 64.69 92 VAL A C 1
ATOM 718 O O . VAL A 1 92 ? -22.973 4.055 14.467 1.00 64.69 92 VAL A O 1
ATOM 721 N N . PHE A 1 93 ? -21.759 5.722 15.375 1.00 64.88 93 PHE A N 1
ATOM 722 C CA . PHE A 1 93 ? -21.784 5.160 16.737 1.00 64.88 93 PHE A CA 1
ATOM 723 C C . PHE A 1 93 ? -23.151 5.287 17.421 1.00 64.88 93 PHE A C 1
ATOM 725 O O . PHE A 1 93 ? -23.495 4.456 18.253 1.00 64.88 93 PHE A O 1
ATOM 732 N N . THR A 1 94 ? -23.955 6.287 17.050 1.00 64.25 94 THR A N 1
ATOM 733 C CA . THR A 1 94 ? -25.321 6.483 17.579 1.00 64.25 94 THR A CA 1
ATOM 734 C C . THR A 1 94 ? -26.375 5.659 16.836 1.00 64.25 94 THR A C 1
ATOM 736 O O . THR A 1 94 ? -27.511 5.526 17.292 1.00 64.25 94 THR A O 1
ATOM 739 N N . SER A 1 95 ? -26.025 5.110 15.670 1.00 59.88 95 SER A N 1
ATOM 740 C CA . SER A 1 95 ? -26.945 4.303 14.874 1.00 59.88 95 SER A CA 1
ATOM 741 C C . SER A 1 95 ? -27.023 2.866 15.402 1.00 59.88 95 SER A C 1
ATOM 743 O O . SER A 1 95 ? -26.017 2.333 15.868 1.00 59.88 95 SER A O 1
ATOM 745 N N . PRO A 1 96 ? -28.169 2.169 15.264 1.00 65.50 96 PRO A N 1
ATOM 746 C CA . PRO A 1 96 ? -28.310 0.753 15.621 1.00 65.50 96 PRO A CA 1
ATOM 747 C C . PRO A 1 96 ? -27.631 -0.155 14.573 1.00 65.50 96 PRO A C 1
ATOM 749 O O . PRO A 1 96 ? -28.208 -1.117 14.059 1.00 65.50 96 PRO A O 1
ATOM 752 N N . ILE A 1 97 ? -26.410 0.195 14.171 1.00 64.38 97 ILE A N 1
ATOM 753 C CA . ILE A 1 97 ? -25.602 -0.512 13.189 1.00 64.38 97 ILE A CA 1
ATOM 754 C C . ILE A 1 97 ? -24.518 -1.272 13.946 1.00 64.38 97 ILE A C 1
ATOM 756 O O . ILE A 1 97 ? -23.843 -0.743 14.819 1.00 64.38 97 ILE A O 1
ATOM 760 N N . LYS A 1 98 ? -24.347 -2.549 13.597 1.00 63.81 98 LYS A N 1
ATOM 761 C CA . LYS A 1 98 ? -23.303 -3.378 14.196 1.00 63.81 98 LYS A CA 1
ATOM 762 C C . LYS A 1 98 ? -21.902 -2.823 13.849 1.00 63.81 98 LYS A C 1
ATOM 764 O O . LYS A 1 98 ? -21.685 -2.522 12.668 1.00 63.81 98 LYS A O 1
ATOM 769 N N . PRO A 1 99 ? -20.944 -2.780 14.794 1.00 66.00 99 PRO A N 1
ATOM 770 C CA . PRO A 1 99 ? -19.588 -2.248 14.592 1.00 66.00 99 PRO A CA 1
ATOM 771 C C . PRO A 1 99 ? -18.853 -2.759 13.352 1.00 66.00 99 PRO A C 1
ATOM 773 O O . PRO A 1 99 ? -18.176 -2.001 12.658 1.00 66.00 99 PRO A O 1
ATOM 776 N N . GLN A 1 100 ? -19.077 -4.019 12.981 1.00 66.31 100 GLN A N 1
ATOM 777 C CA . GLN A 1 100 ? -18.480 -4.633 11.795 1.00 66.31 100 GLN A CA 1
ATOM 778 C C . GLN A 1 100 ? -18.876 -3.907 10.496 1.00 66.31 100 GLN A C 1
ATOM 780 O O . GLN A 1 100 ? -18.062 -3.753 9.587 1.00 66.31 100 GLN A O 1
ATOM 785 N N . LYS A 1 101 ? -20.109 -3.390 10.405 1.00 66.94 101 LYS A N 1
ATOM 786 C CA . LYS A 1 101 ? -20.577 -2.649 9.221 1.00 66.94 101 LYS A CA 1
ATOM 787 C C . LYS A 1 101 ? -19.960 -1.252 9.128 1.00 66.94 101 LYS A C 1
ATOM 789 O O . LYS A 1 101 ? -19.736 -0.769 8.022 1.00 66.94 101 LYS A O 1
ATOM 794 N N . ALA A 1 102 ? -19.665 -0.621 10.262 1.00 66.50 102 ALA A N 1
ATOM 795 C CA . ALA A 1 102 ? -18.950 0.653 10.297 1.00 66.50 102 ALA A CA 1
ATOM 796 C C . ALA A 1 102 ? -17.493 0.512 9.853 1.00 66.50 102 ALA A C 1
ATOM 798 O O . ALA A 1 102 ? -16.962 1.370 9.156 1.00 66.50 102 ALA A O 1
ATOM 799 N N . ILE A 1 103 ? -16.870 -0.610 10.192 1.00 66.75 103 ILE A N 1
ATOM 800 C CA . ILE A 1 103 ? -15.507 -0.930 9.778 1.00 66.75 103 ILE A CA 1
ATOM 801 C C . ILE A 1 103 ? -15.437 -1.207 8.265 1.00 66.75 103 ILE A C 1
ATOM 803 O O . ILE A 1 103 ? -14.536 -0.718 7.584 1.00 66.75 103 ILE A O 1
ATOM 807 N N . VAL A 1 104 ? -16.441 -1.888 7.697 1.00 66.81 104 VAL A N 1
ATOM 808 C CA . VAL A 1 104 ? -16.587 -2.011 6.232 1.00 66.81 104 VAL A CA 1
ATOM 809 C C . VAL A 1 104 ? -16.788 -0.640 5.572 1.00 66.81 104 VAL A C 1
ATOM 811 O O . VAL A 1 104 ? -16.199 -0.374 4.527 1.00 66.81 104 VAL A O 1
ATOM 814 N N . TYR A 1 105 ? -17.563 0.258 6.187 1.00 70.88 105 TYR A N 1
ATOM 815 C CA . TYR A 1 105 ? -17.708 1.639 5.713 1.00 70.88 105 TYR A CA 1
ATOM 816 C C . TYR A 1 105 ? -16.370 2.395 5.712 1.00 70.88 105 TYR A C 1
ATOM 818 O O . TYR A 1 105 ? -16.047 3.060 4.727 1.00 70.88 105 TYR A O 1
ATOM 826 N N . ALA A 1 106 ? -15.557 2.239 6.759 1.00 67.88 106 ALA A N 1
ATOM 827 C CA . ALA A 1 106 ? -14.226 2.834 6.820 1.00 67.88 106 ALA A CA 1
ATOM 828 C C . ALA A 1 106 ? -13.293 2.287 5.721 1.00 67.88 106 ALA A C 1
ATOM 830 O O . ALA A 1 106 ? -12.573 3.058 5.086 1.00 67.88 106 ALA A O 1
ATOM 831 N N . CYS A 1 107 ? -13.374 0.985 5.413 1.00 71.00 107 CYS A N 1
ATOM 832 C CA . CYS A 1 107 ? -12.658 0.383 4.282 1.00 71.00 107 CYS A CA 1
ATOM 833 C C . CYS A 1 107 ? -13.041 1.045 2.947 1.00 71.00 107 CYS A C 1
ATOM 835 O O . CYS A 1 107 ? -12.164 1.463 2.190 1.00 71.00 107 CYS A O 1
ATOM 837 N N . ILE A 1 108 ? -14.341 1.224 2.687 1.00 69.56 108 ILE A N 1
ATOM 838 C CA . ILE A 1 108 ? -14.845 1.874 1.463 1.00 69.56 108 ILE A CA 1
ATOM 839 C C . ILE A 1 108 ? -14.408 3.345 1.393 1.00 69.56 108 ILE A C 1
ATOM 841 O O . ILE A 1 108 ? -14.033 3.844 0.332 1.00 69.56 108 ILE A O 1
ATOM 845 N N . LYS A 1 109 ? -14.417 4.050 2.526 1.00 70.69 109 LYS A N 1
ATOM 846 C CA . LYS A 1 109 ? -13.978 5.447 2.608 1.00 70.69 109 LYS A CA 1
ATOM 847 C C . LYS A 1 109 ? -12.485 5.599 2.299 1.00 70.69 109 LYS A C 1
ATOM 849 O O . LYS A 1 109 ? -12.126 6.479 1.518 1.00 70.69 109 LYS A O 1
ATOM 854 N N . ASN A 1 110 ? -11.637 4.723 2.841 1.00 69.62 110 ASN A N 1
ATOM 855 C CA . ASN A 1 110 ? -10.212 4.686 2.502 1.00 69.62 110 ASN A CA 1
ATOM 856 C C . ASN A 1 110 ? -10.008 4.392 1.008 1.00 69.62 110 ASN A C 1
ATOM 858 O O . ASN A 1 110 ? -9.208 5.058 0.359 1.00 69.62 110 ASN A O 1
ATOM 862 N N . MET A 1 111 ? -10.800 3.491 0.417 1.00 69.56 111 MET A N 1
ATOM 863 C CA . MET A 1 111 ? -10.758 3.226 -1.030 1.00 69.56 111 MET A CA 1
ATOM 864 C C . MET A 1 111 ? -11.097 4.462 -1.877 1.00 69.56 111 MET A C 1
ATOM 866 O O . MET A 1 111 ? -10.494 4.661 -2.930 1.00 69.56 111 MET A O 1
ATOM 870 N N . ALA A 1 112 ? -12.011 5.325 -1.422 1.00 66.50 112 ALA A N 1
ATOM 871 C CA . ALA A 1 112 ? -12.376 6.542 -2.147 1.00 66.50 112 ALA A CA 1
ATOM 872 C C . ALA A 1 112 ? -11.215 7.551 -2.248 1.00 66.50 112 ALA A C 1
ATOM 874 O O . ALA A 1 112 ? -11.053 8.188 -3.288 1.00 66.50 112 ALA A O 1
ATOM 875 N N . GLN A 1 113 ? -10.369 7.667 -1.214 1.00 62.12 113 GLN A N 1
ATOM 876 C CA . GLN A 1 113 ? -9.146 8.482 -1.287 1.00 62.12 113 GLN A CA 1
ATOM 877 C C . GLN A 1 113 ? -8.136 7.911 -2.290 1.00 62.12 113 GLN A C 1
ATOM 879 O O . GLN A 1 113 ? -7.462 8.665 -2.988 1.00 62.12 113 GLN A O 1
ATOM 884 N N . LEU A 1 114 ? -8.073 6.586 -2.413 1.00 67.62 114 LEU A N 1
ATOM 885 C CA . LEU A 1 114 ? -7.163 5.901 -3.333 1.00 67.62 114 LEU A CA 1
ATOM 886 C C . LEU A 1 114 ? -7.622 6.015 -4.800 1.00 67.62 114 LEU A C 1
ATOM 888 O O . LEU A 1 114 ? -6.801 5.943 -5.712 1.00 67.62 114 LEU A O 1
ATOM 892 N N . LEU A 1 115 ? -8.907 6.292 -5.044 1.00 67.50 115 LEU A N 1
ATOM 893 C CA . LEU A 1 115 ? -9.462 6.524 -6.384 1.00 67.50 115 LEU A CA 1
ATOM 894 C C . LEU A 1 115 ? -8.844 7.765 -7.058 1.00 67.50 115 LEU A C 1
ATOM 896 O O . LEU A 1 115 ? -8.617 7.768 -8.266 1.00 67.50 115 LEU A O 1
ATOM 900 N N . ILE A 1 116 ? -8.464 8.774 -6.266 1.00 67.94 116 ILE A N 1
ATOM 901 C CA . ILE A 1 116 ? -7.731 9.960 -6.737 1.00 67.94 116 ILE A CA 1
ATOM 902 C C . ILE A 1 116 ? -6.357 9.567 -7.303 1.00 67.94 116 ILE A C 1
ATOM 904 O O . ILE A 1 116 ? -5.935 10.117 -8.321 1.00 67.94 116 ILE A O 1
ATOM 908 N N . PHE A 1 117 ? -5.674 8.598 -6.684 1.00 69.50 117 PHE A N 1
ATOM 909 C CA . PHE A 1 117 ? -4.368 8.107 -7.134 1.00 69.50 117 PHE A CA 1
ATOM 910 C C . PHE A 1 117 ? -4.477 7.338 -8.457 1.00 69.50 117 PHE A C 1
ATOM 912 O O . PHE A 1 117 ? -3.687 7.558 -9.373 1.00 69.50 117 PHE A O 1
ATOM 919 N N . VAL A 1 118 ? -5.509 6.501 -8.605 1.00 73.62 118 VAL A N 1
ATOM 920 C CA . VAL A 1 118 ? -5.790 5.794 -9.868 1.00 73.62 118 VAL A CA 1
ATOM 921 C C . VAL A 1 118 ? -6.057 6.788 -11.000 1.00 73.62 118 VAL A C 1
ATOM 923 O O . VAL A 1 118 ? -5.516 6.629 -12.093 1.00 73.62 118 VAL A O 1
ATOM 926 N N . ILE A 1 119 ? -6.821 7.852 -10.728 1.00 71.06 119 ILE A N 1
ATOM 927 C CA . ILE A 1 119 ? -7.075 8.928 -11.695 1.00 71.06 119 ILE A CA 1
ATOM 928 C C . ILE A 1 119 ? -5.767 9.629 -12.104 1.00 71.06 119 ILE A C 1
ATOM 930 O O . ILE A 1 119 ? -5.564 9.869 -13.293 1.00 71.06 119 ILE A O 1
ATOM 934 N N . MET A 1 120 ? -4.839 9.897 -11.174 1.00 69.81 120 MET A N 1
ATOM 935 C CA . MET A 1 120 ? -3.534 10.487 -11.530 1.00 69.81 120 MET A CA 1
ATOM 936 C C . MET A 1 120 ? -2.773 9.628 -12.535 1.00 69.81 120 MET A C 1
ATOM 938 O O . MET A 1 120 ? -2.219 10.142 -13.509 1.00 69.81 120 MET A O 1
ATOM 942 N N . ILE A 1 121 ? -2.747 8.317 -12.306 1.00 71.50 121 ILE A N 1
ATOM 943 C CA . ILE A 1 121 ? -2.050 7.381 -13.188 1.00 71.50 121 ILE A CA 1
ATOM 944 C C . ILE A 1 121 ? -2.794 7.257 -14.518 1.00 71.50 121 ILE A C 1
ATOM 946 O O . ILE A 1 121 ? -2.150 7.158 -15.559 1.00 71.50 121 ILE A O 1
ATOM 950 N N . ALA A 1 122 ? -4.130 7.324 -14.523 1.00 74.25 122 ALA A N 1
ATOM 951 C CA . ALA A 1 122 ? -4.945 7.361 -15.741 1.00 74.25 122 ALA A CA 1
ATOM 952 C C . ALA A 1 122 ? -4.544 8.523 -16.662 1.00 74.25 122 ALA A C 1
ATOM 954 O O . ALA A 1 122 ? -4.305 8.315 -17.852 1.00 74.25 122 ALA A O 1
ATOM 955 N N . PHE A 1 123 ? -4.360 9.722 -16.107 1.00 69.31 123 PHE A N 1
ATOM 956 C CA . PHE A 1 123 ? -3.897 10.886 -16.871 1.00 69.31 123 PHE A CA 1
ATOM 957 C C . PHE A 1 123 ? -2.439 10.779 -17.349 1.00 69.31 123 PHE A C 1
ATOM 959 O O . PHE A 1 123 ? -2.084 11.387 -18.354 1.00 69.31 123 PHE A O 1
ATOM 966 N N . ASN A 1 124 ? -1.606 9.976 -16.682 1.00 70.12 124 ASN A N 1
ATOM 967 C CA . ASN A 1 124 ? -0.221 9.706 -17.086 1.00 70.12 124 ASN A CA 1
ATOM 968 C C . ASN A 1 124 ? -0.074 8.492 -18.029 1.00 70.12 124 ASN A C 1
ATOM 970 O O . ASN A 1 124 ? 1.046 8.167 -18.430 1.00 70.12 124 ASN A O 1
ATOM 974 N N . SER A 1 125 ? -1.175 7.834 -18.415 1.00 71.94 125 SER A N 1
ATOM 975 C CA . SER A 1 125 ? -1.183 6.655 -19.303 1.00 71.94 125 SER A CA 1
ATOM 976 C C . SER A 1 125 ? -0.410 6.877 -20.601 1.00 71.94 125 SER A C 1
ATOM 978 O O . SER A 1 125 ? 0.460 6.082 -20.949 1.00 71.94 125 SER A O 1
ATOM 980 N N . ALA A 1 126 ? -0.700 7.978 -21.301 1.00 69.00 126 ALA A N 1
ATOM 981 C CA . ALA A 1 126 ? -0.091 8.302 -22.589 1.00 69.00 126 ALA A CA 1
ATOM 982 C C . ALA A 1 126 ? 1.434 8.450 -22.480 1.00 69.00 126 ALA A C 1
ATOM 984 O O . ALA A 1 126 ? 2.170 8.030 -23.370 1.00 69.00 126 ALA A O 1
ATOM 985 N N . THR A 1 127 ? 1.904 9.000 -21.363 1.00 70.88 127 THR A N 1
ATOM 986 C CA . THR A 1 127 ? 3.325 9.130 -21.040 1.00 70.88 127 THR A CA 1
ATOM 987 C C . THR A 1 127 ? 3.938 7.754 -20.771 1.00 70.88 127 THR A C 1
ATOM 989 O O . THR A 1 127 ? 4.941 7.400 -21.383 1.00 70.88 127 THR A O 1
ATOM 992 N N . LEU A 1 128 ? 3.301 6.932 -19.930 1.00 73.25 128 LEU A N 1
ATOM 993 C CA . LEU A 1 128 ? 3.778 5.586 -19.581 1.00 73.25 128 LEU A CA 1
ATOM 994 C C . LEU A 1 128 ? 3.909 4.663 -20.799 1.00 73.25 128 LEU A C 1
ATOM 996 O O . LEU A 1 128 ? 4.937 4.006 -20.957 1.00 73.25 128 LEU A O 1
ATOM 1000 N N . VAL A 1 129 ? 2.901 4.637 -21.675 1.00 74.38 129 VAL A N 1
ATOM 1001 C CA . VAL A 1 129 ? 2.918 3.803 -22.888 1.00 74.38 129 VAL A CA 1
ATOM 1002 C C . VAL A 1 129 ? 4.080 4.183 -23.800 1.00 74.38 129 VAL A C 1
ATOM 1004 O O . VAL A 1 129 ? 4.756 3.302 -24.325 1.00 74.38 129 VAL A O 1
ATOM 1007 N N . ARG A 1 130 ? 4.355 5.484 -23.944 1.00 73.31 130 ARG A N 1
ATOM 1008 C CA . ARG A 1 130 ? 5.418 5.997 -24.818 1.00 73.31 130 ARG A CA 1
ATOM 1009 C C . ARG A 1 130 ? 6.816 5.754 -24.254 1.00 73.31 130 ARG A C 1
ATOM 1011 O O . ARG A 1 130 ? 7.680 5.288 -24.985 1.00 73.31 130 ARG A O 1
ATOM 1018 N N . PHE A 1 131 ? 7.036 6.018 -22.965 1.00 71.31 131 PHE A N 1
ATOM 1019 C CA . PHE A 1 131 ? 8.357 5.860 -22.338 1.00 71.31 131 PHE A CA 1
ATOM 1020 C C . PHE A 1 131 ? 8.834 4.402 -22.258 1.00 71.31 131 PHE A C 1
ATOM 1022 O O . PHE A 1 131 ? 10.039 4.155 -22.301 1.00 71.31 131 PHE A O 1
ATOM 1029 N N . PHE A 1 132 ? 7.904 3.450 -22.140 1.00 72.81 132 PHE A N 1
ATOM 1030 C CA . PHE A 1 132 ? 8.205 2.025 -21.955 1.00 72.81 132 PHE A CA 1
ATOM 1031 C C . PHE A 1 132 ? 7.809 1.144 -23.148 1.00 72.81 132 PHE A C 1
ATOM 1033 O O . PHE A 1 132 ? 7.942 -0.074 -23.065 1.00 72.81 132 PHE A O 1
ATOM 1040 N N . ASN A 1 133 ? 7.315 1.742 -24.240 1.00 74.81 133 ASN A N 1
ATOM 1041 C CA . ASN A 1 133 ? 6.794 1.043 -25.420 1.00 74.81 133 ASN A CA 1
ATOM 1042 C C . ASN A 1 133 ? 5.815 -0.094 -25.053 1.00 74.81 133 ASN A C 1
ATOM 1044 O O . ASN A 1 133 ? 5.967 -1.248 -25.463 1.00 74.81 133 ASN A O 1
ATOM 1048 N N . LEU A 1 134 ? 4.838 0.222 -24.199 1.00 74.00 134 LEU A N 1
ATOM 1049 C CA . LEU A 1 134 ? 3.909 -0.778 -23.675 1.00 74.00 134 LEU A CA 1
ATOM 1050 C C . LEU A 1 134 ? 2.896 -1.190 -24.741 1.00 74.00 134 LEU A C 1
ATOM 1052 O O . LEU A 1 134 ? 2.292 -0.346 -25.398 1.00 74.00 134 LEU A O 1
ATOM 1056 N N . LYS A 1 135 ? 2.633 -2.495 -24.835 1.00 72.25 135 LYS A N 1
ATOM 1057 C CA . LYS A 1 135 ? 1.426 -3.005 -25.498 1.00 72.25 135 LYS A CA 1
ATOM 1058 C C . LYS A 1 135 ? 0.188 -2.626 -24.679 1.00 72.25 135 LYS A C 1
ATOM 1060 O O . LYS A 1 135 ? 0.275 -2.504 -23.455 1.00 72.25 135 LYS A O 1
ATOM 1065 N N . ASP A 1 136 ? -0.974 -2.543 -25.328 1.00 69.81 136 ASP A N 1
ATOM 1066 C CA . ASP A 1 136 ? -2.251 -2.190 -24.681 1.00 69.81 136 ASP A CA 1
ATOM 1067 C C . ASP A 1 136 ? -2.567 -3.069 -23.453 1.00 69.81 136 ASP A C 1
ATOM 1069 O O . ASP A 1 136 ? -3.070 -2.590 -22.436 1.00 69.81 136 ASP A O 1
ATOM 1073 N N . THR A 1 137 ? -2.184 -4.350 -23.494 1.00 74.38 137 THR A N 1
ATOM 1074 C CA . THR A 1 137 ? -2.331 -5.294 -22.373 1.00 74.38 137 THR A CA 1
ATOM 1075 C C . THR A 1 137 ? -1.454 -4.949 -21.168 1.00 74.38 137 THR A C 1
ATOM 1077 O O . THR A 1 137 ? -1.851 -5.176 -20.027 1.00 74.38 137 THR A O 1
ATOM 1080 N N . GLY A 1 138 ? -0.268 -4.380 -21.396 1.00 78.44 138 GLY A N 1
ATOM 1081 C CA . GLY A 1 138 ? 0.660 -3.995 -20.333 1.00 78.44 138 GLY A CA 1
ATOM 1082 C C . GLY A 1 138 ? 0.115 -2.850 -19.490 1.00 78.44 138 GLY A C 1
ATOM 1083 O O . GLY A 1 138 ? 0.171 -2.902 -18.262 1.00 78.44 138 GLY A O 1
ATOM 1084 N N . LEU A 1 139 ? -0.496 -1.858 -20.141 1.00 80.94 139 LEU A N 1
ATOM 1085 C CA . LEU A 1 139 ? -1.113 -0.727 -19.454 1.00 80.94 139 LEU A CA 1
ATOM 1086 C C . LEU A 1 139 ? -2.292 -1.174 -18.570 1.00 80.94 139 LEU A C 1
ATOM 1088 O O . LEU A 1 139 ? -2.383 -0.764 -17.412 1.00 80.94 139 LEU A O 1
ATOM 1092 N N . ILE A 1 140 ? -3.165 -2.046 -19.086 1.00 83.19 140 ILE A N 1
ATOM 1093 C CA . ILE A 1 140 ? -4.310 -2.584 -18.331 1.00 83.19 140 ILE A CA 1
ATOM 1094 C C . ILE A 1 140 ? -3.831 -3.320 -17.077 1.00 83.19 140 ILE A C 1
ATOM 1096 O O . ILE A 1 140 ? -4.355 -3.089 -15.988 1.00 83.19 140 ILE A O 1
ATOM 1100 N N . ASN A 1 141 ? -2.803 -4.157 -17.199 1.00 84.81 141 ASN A N 1
ATOM 1101 C CA . ASN A 1 141 ? -2.285 -4.923 -16.069 1.00 84.81 141 ASN A CA 1
ATOM 1102 C C . ASN A 1 141 ? -1.674 -4.038 -14.978 1.00 84.81 141 ASN A C 1
ATOM 1104 O O . ASN A 1 141 ? -1.835 -4.332 -13.794 1.00 84.81 141 ASN A O 1
ATOM 1108 N N . ILE A 1 142 ? -1.023 -2.937 -15.355 1.00 84.12 142 ILE A N 1
ATOM 1109 C CA . ILE A 1 142 ? -0.503 -1.949 -14.403 1.00 84.12 142 ILE A CA 1
ATOM 1110 C C . ILE A 1 142 ? -1.653 -1.302 -13.625 1.00 84.12 142 ILE A C 1
ATOM 1112 O O . ILE A 1 142 ? -1.586 -1.219 -12.397 1.00 84.12 142 ILE A O 1
ATOM 1116 N N . TYR A 1 143 ? -2.738 -0.913 -14.304 1.00 83.94 143 TYR A N 1
ATOM 1117 C CA . TYR A 1 143 ? -3.929 -0.392 -13.623 1.00 83.94 143 TYR A CA 1
ATOM 1118 C C . TYR A 1 143 ? -4.545 -1.413 -12.681 1.00 83.94 143 TYR A C 1
ATOM 1120 O O . TYR A 1 143 ? -4.827 -1.086 -11.529 1.00 83.94 143 TYR A O 1
ATOM 1128 N N . VAL A 1 144 ? -4.731 -2.643 -13.156 1.00 86.62 144 VAL A N 1
ATOM 1129 C CA . VAL A 1 144 ? -5.280 -3.738 -12.356 1.00 86.62 144 VAL A CA 1
ATOM 1130 C C . VAL A 1 144 ? -4.420 -3.951 -11.112 1.00 86.62 144 VAL A C 1
ATOM 1132 O O . VAL A 1 144 ? -4.952 -3.905 -10.006 1.00 86.62 144 VAL A O 1
ATOM 1135 N N . SER A 1 145 ? -3.100 -4.089 -11.262 1.00 87.75 145 SER A N 1
ATOM 1136 C CA . SER A 1 145 ? -2.190 -4.255 -10.127 1.00 87.75 145 SER A CA 1
ATOM 1137 C C . SER A 1 145 ? -2.293 -3.091 -9.144 1.00 87.75 145 SER A C 1
ATOM 1139 O O . SER A 1 145 ? -2.517 -3.314 -7.960 1.00 87.75 145 SER A O 1
ATOM 1141 N N . ILE A 1 146 ? -2.226 -1.841 -9.600 1.00 84.50 146 ILE A N 1
ATOM 1142 C CA . ILE A 1 146 ? -2.296 -0.700 -8.680 1.00 84.50 146 ILE A CA 1
ATOM 1143 C C . ILE A 1 146 ? -3.646 -0.650 -7.958 1.00 84.50 146 ILE A C 1
ATOM 1145 O O . ILE A 1 146 ? -3.676 -0.457 -6.745 1.00 84.50 146 ILE A O 1
ATOM 1149 N N . ILE A 1 147 ? -4.762 -0.883 -8.651 1.00 85.31 147 ILE A N 1
ATOM 1150 C CA . ILE A 1 147 ? -6.087 -0.939 -8.019 1.00 85.31 147 ILE A CA 1
ATOM 1151 C C . ILE A 1 147 ? -6.120 -2.043 -6.953 1.00 85.31 147 ILE A C 1
ATOM 1153 O O . ILE A 1 147 ? -6.528 -1.782 -5.821 1.00 85.31 147 ILE A O 1
ATOM 1157 N N . PHE A 1 148 ? -5.646 -3.251 -7.266 1.00 87.75 148 PHE A N 1
ATOM 1158 C CA . PHE A 1 148 ? -5.597 -4.355 -6.303 1.00 87.75 148 PHE A CA 1
ATOM 1159 C C . PHE A 1 148 ? -4.656 -4.074 -5.127 1.00 87.75 148 PHE A C 1
ATOM 1161 O O . PHE A 1 148 ? -5.007 -4.375 -3.980 1.00 87.75 148 PHE A O 1
ATOM 1168 N N . CYS A 1 149 ? -3.509 -3.438 -5.366 1.00 87.94 149 CYS A N 1
ATOM 1169 C CA . CYS A 1 149 ? -2.620 -2.960 -4.314 1.00 87.94 149 CYS A CA 1
ATOM 1170 C C . CYS A 1 149 ? -3.354 -2.000 -3.374 1.00 87.94 149 CYS A C 1
ATOM 1172 O O . CYS A 1 149 ? -3.346 -2.206 -2.168 1.00 87.94 149 CYS A O 1
ATOM 1174 N N . LEU A 1 150 ? -4.050 -0.996 -3.901 1.00 84.44 150 LEU A N 1
ATOM 1175 C CA . LEU A 1 150 ? -4.754 0.004 -3.094 1.00 84.44 150 LEU A CA 1
ATOM 1176 C C . LEU A 1 150 ? -5.911 -0.615 -2.291 1.00 84.44 150 LEU A C 1
ATOM 1178 O O . LEU A 1 150 ? -6.054 -0.365 -1.092 1.00 84.44 150 LEU A O 1
ATOM 1182 N N . ILE A 1 151 ? -6.712 -1.468 -2.933 1.00 84.31 151 ILE A N 1
ATOM 1183 C CA . ILE A 1 151 ? -7.824 -2.184 -2.294 1.00 84.31 151 ILE A CA 1
ATOM 1184 C C . ILE A 1 151 ? -7.319 -3.067 -1.150 1.00 84.31 151 ILE A C 1
ATOM 1186 O O . ILE A 1 151 ? -7.872 -3.037 -0.049 1.00 84.31 151 ILE A O 1
ATOM 1190 N N . SER A 1 152 ? -6.263 -3.842 -1.395 1.00 86.81 152 SER A N 1
ATOM 1191 C CA . SER A 1 152 ? -5.695 -4.731 -0.380 1.00 86.81 152 SER A CA 1
ATOM 1192 C C . SER A 1 152 ? -5.024 -3.963 0.754 1.00 86.81 152 SER A C 1
ATOM 1194 O O . SER A 1 152 ? -5.229 -4.327 1.904 1.00 86.81 152 SER A O 1
ATOM 1196 N N . THR A 1 153 ? -4.318 -2.867 0.470 1.00 84.00 153 THR A N 1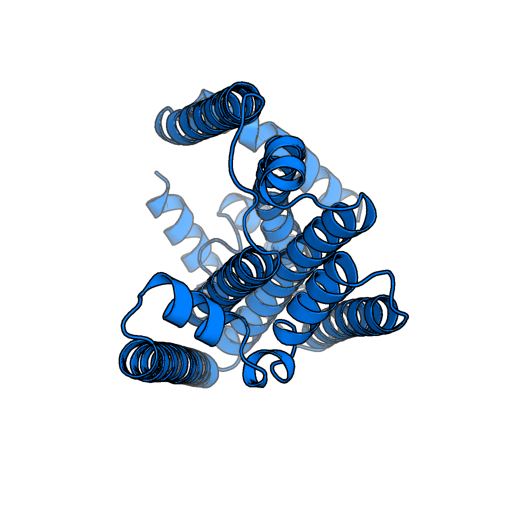
ATOM 1197 C CA . THR A 1 153 ? -3.779 -1.941 1.480 1.00 84.00 153 THR A CA 1
ATOM 1198 C C . THR A 1 153 ? -4.887 -1.436 2.408 1.00 84.00 153 THR A C 1
ATOM 1200 O O . THR A 1 153 ? -4.749 -1.516 3.628 1.00 84.00 153 THR A O 1
ATOM 1203 N N . SER A 1 154 ? -6.028 -1.002 1.857 1.00 82.31 154 SER A N 1
ATOM 1204 C CA . SER A 1 154 ? -7.187 -0.584 2.661 1.00 82.31 154 SER A CA 1
ATOM 1205 C C . SER A 1 154 ? -7.734 -1.727 3.527 1.00 82.31 154 SER A C 1
ATOM 1207 O O . SER A 1 154 ? -7.928 -1.560 4.732 1.00 82.31 154 SER A O 1
ATOM 1209 N N . ALA A 1 155 ? -7.928 -2.913 2.940 1.00 83.81 155 ALA A N 1
ATOM 1210 C CA . ALA A 1 155 ? -8.445 -4.078 3.657 1.00 83.81 155 ALA A CA 1
ATOM 1211 C C . ALA A 1 155 ? -7.508 -4.533 4.793 1.00 83.81 155 ALA A C 1
ATOM 1213 O O . ALA A 1 155 ? -7.968 -4.802 5.904 1.00 83.81 155 ALA A O 1
ATOM 1214 N N . VAL A 1 156 ? -6.198 -4.578 4.533 1.00 86.75 156 VAL A N 1
ATOM 1215 C CA . VAL A 1 156 ? -5.167 -4.935 5.517 1.00 86.75 156 VAL A CA 1
ATOM 1216 C C . VAL A 1 156 ? -5.091 -3.888 6.623 1.00 86.75 156 VAL A C 1
ATOM 1218 O O . VAL A 1 156 ? -5.070 -4.262 7.790 1.00 86.75 156 VAL A O 1
ATOM 1221 N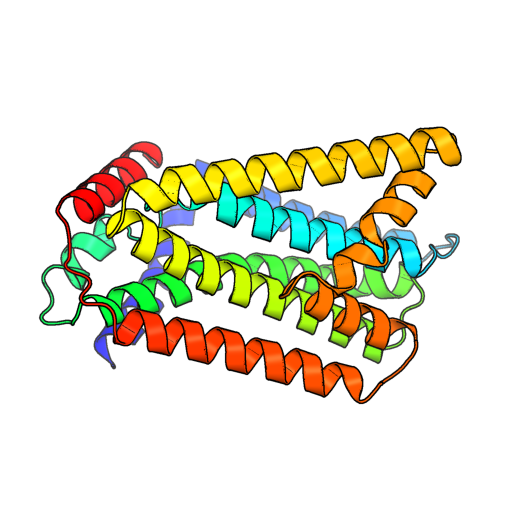 N . SER A 1 157 ? -5.115 -2.596 6.285 1.00 83.44 157 SER A N 1
ATOM 1222 C CA . SER A 1 157 ? -5.110 -1.504 7.268 1.00 83.44 157 SER A CA 1
ATOM 1223 C C . SER A 1 157 ? -6.246 -1.654 8.273 1.00 83.44 157 SER A C 1
ATOM 1225 O O . SER A 1 157 ? -6.031 -1.683 9.484 1.00 83.44 157 SER A O 1
ATOM 1227 N N . VAL A 1 158 ? -7.459 -1.859 7.762 1.00 79.50 158 VAL A N 1
ATOM 1228 C CA . VAL A 1 158 ? -8.653 -2.021 8.586 1.00 79.50 158 VAL A CA 1
ATOM 1229 C C . VAL A 1 158 ? -8.579 -3.273 9.467 1.00 79.50 158 VAL A C 1
ATOM 1231 O O . VAL A 1 158 ? -8.957 -3.219 10.640 1.00 79.50 158 VAL A O 1
ATOM 1234 N N . LEU A 1 159 ? -8.071 -4.389 8.937 1.00 84.19 159 LEU A N 1
ATOM 1235 C CA . LEU A 1 159 ? -7.868 -5.613 9.711 1.00 84.19 159 LEU A CA 1
ATOM 1236 C C . LEU A 1 159 ? -6.838 -5.413 10.828 1.00 84.19 159 LEU A C 1
ATOM 1238 O O . LEU A 1 159 ? -7.118 -5.763 11.973 1.00 84.19 159 LEU A O 1
ATOM 1242 N N . LEU A 1 160 ? -5.673 -4.844 10.514 1.00 84.31 160 LEU A N 1
ATOM 1243 C CA . LEU A 1 160 ? -4.610 -4.631 11.493 1.00 84.31 160 LEU A CA 1
ATOM 1244 C C . LEU A 1 160 ? -5.060 -3.680 12.598 1.00 84.31 160 LEU A C 1
ATOM 1246 O O . LEU A 1 160 ? -4.860 -3.989 13.765 1.00 84.31 160 LEU A O 1
ATOM 1250 N N . ILE A 1 161 ? -5.740 -2.584 12.257 1.00 79.44 161 ILE A N 1
ATOM 1251 C CA . ILE A 1 161 ? -6.282 -1.655 13.256 1.00 79.44 161 ILE A CA 1
ATOM 1252 C C . ILE A 1 161 ? -7.310 -2.371 14.141 1.00 79.44 161 ILE A C 1
ATOM 1254 O O . ILE A 1 161 ? -7.218 -2.296 15.362 1.00 79.44 161 ILE A O 1
ATOM 1258 N N . SER A 1 162 ? -8.229 -3.143 13.551 1.00 78.50 162 SER A N 1
ATOM 1259 C CA . SER A 1 162 ? -9.228 -3.913 14.312 1.00 78.50 162 SER A CA 1
ATOM 1260 C C . SER A 1 162 ? -8.585 -4.936 15.261 1.00 78.50 162 SER A C 1
ATOM 1262 O O . SER A 1 162 ? -9.048 -5.126 16.387 1.00 78.50 162 SER A O 1
ATOM 1264 N N . LEU A 1 163 ? -7.514 -5.600 14.819 1.00 81.88 163 LEU A N 1
ATOM 1265 C CA . LEU A 1 163 ? -6.759 -6.561 15.623 1.00 81.88 163 LEU A CA 1
ATOM 1266 C C . LEU A 1 163 ? -5.946 -5.878 16.722 1.00 81.88 163 LEU A C 1
ATOM 1268 O O . LEU A 1 163 ? -5.963 -6.353 17.853 1.00 81.88 163 LEU A O 1
ATOM 1272 N N . ASN A 1 164 ? -5.286 -4.766 16.413 1.00 81.25 164 ASN A N 1
ATOM 1273 C CA . ASN A 1 164 ? -4.464 -4.009 17.353 1.00 81.25 164 ASN A CA 1
ATOM 1274 C C . ASN A 1 164 ? -5.314 -3.361 18.451 1.00 81.25 164 ASN A C 1
ATOM 1276 O O . ASN A 1 164 ? -4.904 -3.360 19.609 1.00 81.25 164 ASN A O 1
ATOM 1280 N N . THR A 1 165 ? -6.518 -2.879 18.119 1.00 76.06 165 THR A N 1
ATOM 1281 C CA . THR A 1 165 ? -7.485 -2.386 19.112 1.00 76.06 165 THR A CA 1
ATOM 1282 C C . THR A 1 165 ? -7.951 -3.506 20.040 1.00 76.06 165 THR A C 1
ATOM 1284 O O . THR A 1 165 ? -8.075 -3.295 21.241 1.00 76.06 165 THR A O 1
ATOM 1287 N N . LYS A 1 166 ? -8.182 -4.715 19.513 1.00 76.00 166 LYS A N 1
ATOM 1288 C CA . LYS A 1 166 ? -8.610 -5.855 20.336 1.00 76.00 166 LYS A CA 1
ATOM 1289 C C . LYS A 1 166 ? -7.467 -6.463 21.159 1.00 76.00 166 LYS A C 1
ATOM 1291 O O . LYS A 1 166 ? -7.694 -6.941 22.267 1.00 76.00 166 LYS A O 1
ATOM 1296 N N . TYR A 1 167 ? -6.253 -6.469 20.616 1.00 82.06 167 TYR A N 1
ATOM 1297 C CA . TYR A 1 167 ? -5.067 -7.077 21.210 1.00 82.06 167 TYR A CA 1
ATOM 1298 C C . TYR A 1 167 ? -3.881 -6.101 21.137 1.00 82.06 167 TYR A C 1
ATOM 1300 O O . TYR A 1 167 ? -3.115 -6.135 20.172 1.00 82.06 167 TYR A O 1
ATOM 1308 N N . PRO A 1 168 ? -3.651 -5.281 22.179 1.00 79.69 168 PRO A N 1
ATOM 1309 C CA . PRO A 1 168 ? -2.600 -4.255 22.176 1.00 79.69 168 PRO A CA 1
ATOM 1310 C C . PRO A 1 168 ? -1.175 -4.789 21.947 1.00 79.69 168 PRO A C 1
ATOM 1312 O O . PRO A 1 168 ? -0.302 -4.070 21.466 1.00 79.69 168 PRO A O 1
ATOM 1315 N N . MET A 1 169 ? -0.916 -6.065 22.258 1.00 83.75 169 MET A N 1
ATOM 1316 C CA . MET A 1 169 ? 0.369 -6.717 21.968 1.00 83.75 169 MET A CA 1
ATOM 1317 C C . MET A 1 169 ? 0.661 -6.792 20.459 1.00 83.75 169 MET A C 1
ATOM 1319 O O . MET A 1 169 ? 1.824 -6.702 20.058 1.00 83.75 169 MET A O 1
ATOM 1323 N N . LEU A 1 170 ? -0.378 -6.914 19.623 1.00 84.94 170 LEU A N 1
ATOM 1324 C CA . LEU A 1 170 ? -0.239 -7.001 18.169 1.00 84.94 170 LEU A CA 1
ATOM 1325 C C . LEU A 1 170 ? 0.245 -5.686 17.549 1.00 84.94 170 LEU A C 1
ATOM 1327 O O . LEU A 1 170 ? 0.961 -5.739 16.551 1.00 84.94 170 LEU A O 1
ATOM 1331 N N . ASP A 1 171 ? -0.027 -4.530 18.164 1.00 83.75 171 ASP A N 1
ATOM 1332 C CA . ASP A 1 171 ? 0.501 -3.243 17.688 1.00 83.75 171 ASP A CA 1
ATOM 1333 C C . ASP A 1 171 ? 2.038 -3.237 17.703 1.00 83.75 171 ASP A C 1
ATOM 1335 O O . ASP A 1 171 ? 2.695 -2.916 16.709 1.00 83.75 171 ASP A O 1
ATOM 1339 N N . LYS A 1 172 ? 2.629 -3.690 18.817 1.00 85.62 172 LYS A N 1
ATOM 1340 C CA . LYS A 1 172 ? 4.088 -3.800 18.948 1.00 85.62 172 LYS A CA 1
ATOM 1341 C C . LYS A 1 172 ? 4.656 -4.788 17.933 1.00 85.62 172 LYS A C 1
ATOM 1343 O O . LYS A 1 172 ? 5.631 -4.467 17.259 1.00 85.62 172 LYS A O 1
ATOM 1348 N N . ILE A 1 173 ? 4.040 -5.965 17.802 1.00 88.19 173 ILE A N 1
ATOM 1349 C CA . ILE A 1 173 ? 4.485 -7.005 16.861 1.00 88.19 173 ILE A CA 1
ATOM 1350 C C . ILE A 1 173 ? 4.443 -6.485 15.419 1.00 88.19 173 ILE A C 1
ATOM 1352 O O . ILE A 1 173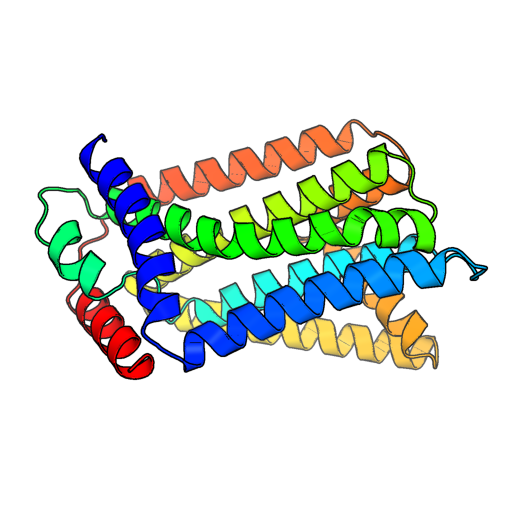 ? 5.418 -6.643 14.688 1.00 88.19 173 ILE A O 1
ATOM 1356 N N . THR A 1 174 ? 3.362 -5.811 15.024 1.00 85.25 174 THR A N 1
ATOM 1357 C CA . THR A 1 174 ? 3.198 -5.285 13.660 1.00 85.25 174 THR A CA 1
ATOM 1358 C C . THR A 1 174 ? 4.271 -4.244 13.330 1.00 85.25 174 THR A C 1
ATOM 1360 O O . THR A 1 174 ? 4.856 -4.286 12.247 1.00 85.25 174 THR A O 1
ATOM 1363 N N . LYS A 1 175 ? 4.616 -3.370 14.286 1.00 84.19 175 LYS A N 1
ATOM 1364 C CA . LYS A 1 175 ? 5.719 -2.406 14.140 1.00 84.19 175 LYS A CA 1
ATOM 1365 C C . LYS A 1 175 ? 7.082 -3.089 14.046 1.00 84.19 175 LYS A C 1
ATOM 1367 O O . LYS A 1 175 ? 7.869 -2.732 13.175 1.00 84.19 175 LYS A O 1
ATOM 1372 N N . TYR A 1 176 ? 7.359 -4.091 14.883 1.00 88.12 176 TYR A N 1
ATOM 1373 C CA . TYR A 1 176 ? 8.607 -4.860 14.792 1.00 88.12 176 TYR A CA 1
ATOM 1374 C C . TYR A 1 176 ? 8.756 -5.557 13.439 1.00 88.12 176 TYR A C 1
ATOM 1376 O O . TYR A 1 176 ? 9.824 -5.483 12.836 1.00 88.12 176 TYR A O 1
ATOM 1384 N N . ILE A 1 177 ? 7.683 -6.166 12.926 1.00 87.81 177 ILE A N 1
ATOM 1385 C CA . ILE A 1 177 ? 7.671 -6.761 11.584 1.00 87.81 177 ILE A CA 1
ATOM 1386 C C . ILE A 1 177 ? 7.974 -5.692 10.526 1.00 87.81 177 ILE A C 1
ATOM 1388 O O . ILE A 1 177 ? 8.812 -5.924 9.657 1.00 87.81 177 ILE A O 1
ATOM 1392 N N . ALA A 1 178 ? 7.361 -4.507 10.621 1.00 84.00 178 ALA A N 1
ATOM 1393 C CA . ALA A 1 178 ? 7.628 -3.400 9.701 1.00 84.00 178 ALA A CA 1
ATOM 1394 C C . ALA A 1 178 ? 9.106 -2.970 9.716 1.00 84.00 178 ALA A C 1
ATOM 1396 O O . ALA A 1 178 ? 9.706 -2.800 8.654 1.00 84.00 178 ALA A O 1
ATOM 1397 N N . TYR A 1 179 ? 9.714 -2.849 10.903 1.00 83.75 179 TYR A N 1
ATOM 1398 C CA . TYR A 1 179 ? 11.134 -2.513 11.040 1.00 83.75 179 TYR A CA 1
ATOM 1399 C C . TYR A 1 179 ? 12.049 -3.598 10.469 1.00 83.75 179 TYR A C 1
ATOM 1401 O O . TYR A 1 179 ? 13.002 -3.266 9.769 1.00 83.75 179 TYR A O 1
ATOM 1409 N N . ILE A 1 180 ? 11.753 -4.877 10.719 1.00 89.00 180 ILE A N 1
ATOM 1410 C CA . ILE A 1 180 ? 12.535 -6.003 10.184 1.00 89.00 180 ILE A CA 1
ATOM 1411 C C . ILE A 1 180 ? 12.466 -6.025 8.654 1.00 89.00 180 ILE A C 1
ATOM 1413 O O . ILE A 1 180 ? 13.502 -6.134 8.001 1.00 89.00 180 ILE A O 1
ATOM 1417 N N . LEU A 1 181 ? 11.271 -5.876 8.074 1.00 85.88 181 LEU A N 1
ATOM 1418 C CA . LEU A 1 181 ? 11.095 -5.838 6.620 1.00 85.88 181 LEU A CA 1
ATOM 1419 C C . LEU A 1 181 ? 11.790 -4.621 5.996 1.00 85.88 181 LEU A C 1
ATOM 1421 O O . LEU A 1 181 ? 12.458 -4.754 4.972 1.00 85.88 181 LEU A O 1
ATOM 1425 N N . GLY A 1 182 ? 11.687 -3.449 6.630 1.00 79.94 182 GLY A N 1
ATOM 1426 C CA . GLY A 1 182 ? 12.390 -2.243 6.197 1.00 79.94 182 GLY A CA 1
ATOM 1427 C C . GLY A 1 182 ? 13.911 -2.405 6.245 1.00 79.94 182 GLY A C 1
ATOM 1428 O O . GLY A 1 182 ? 14.594 -2.087 5.274 1.00 79.94 182 GLY A O 1
ATOM 1429 N N . ALA A 1 183 ? 14.444 -2.965 7.334 1.00 81.88 183 ALA A N 1
ATOM 1430 C CA . ALA A 1 183 ? 15.871 -3.242 7.472 1.00 81.88 183 ALA A CA 1
ATOM 1431 C C . ALA A 1 183 ? 16.359 -4.255 6.425 1.00 81.88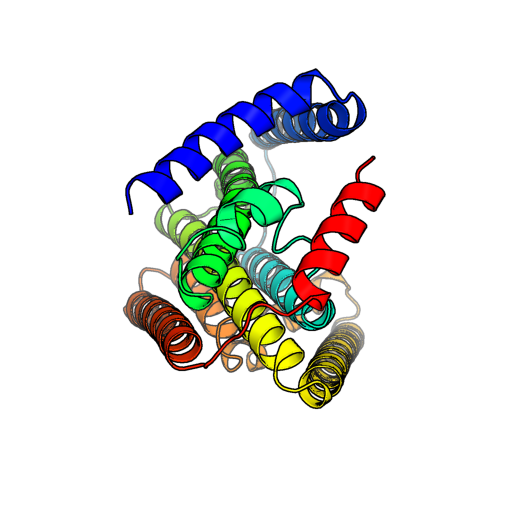 183 ALA A C 1
ATOM 1433 O O . ALA A 1 183 ? 17.395 -4.031 5.802 1.00 81.88 183 ALA A O 1
ATOM 1434 N N . ALA A 1 184 ? 15.596 -5.324 6.178 1.00 86.94 184 ALA A N 1
ATOM 1435 C CA . ALA A 1 184 ? 15.915 -6.316 5.154 1.00 86.94 184 ALA A CA 1
ATOM 1436 C C . ALA A 1 184 ? 15.996 -5.691 3.751 1.00 86.94 184 ALA A C 1
ATOM 1438 O O . ALA A 1 184 ? 16.943 -5.970 3.017 1.00 86.94 184 ALA A O 1
ATOM 1439 N N . LEU A 1 185 ? 15.065 -4.793 3.405 1.00 82.19 185 LEU A N 1
ATOM 1440 C CA . LEU A 1 185 ? 15.095 -4.062 2.134 1.00 82.19 185 LEU A CA 1
ATOM 1441 C C . LEU A 1 185 ? 16.320 -3.148 2.013 1.00 82.19 185 LEU A C 1
ATOM 1443 O O . LEU A 1 185 ? 16.961 -3.127 0.964 1.00 82.19 185 LEU A O 1
ATOM 1447 N N . VAL A 1 186 ? 16.678 -2.422 3.078 1.00 81.31 186 VAL A N 1
ATOM 1448 C CA . VAL A 1 186 ? 17.871 -1.554 3.087 1.00 81.31 186 VAL A CA 1
ATOM 1449 C C . VAL A 1 186 ? 19.152 -2.376 2.941 1.00 81.31 186 VAL A C 1
ATOM 1451 O O . VAL A 1 186 ? 20.027 -2.011 2.158 1.00 81.31 186 VAL A O 1
ATOM 1454 N N . ILE A 1 187 ? 19.251 -3.506 3.645 1.00 88.12 187 ILE A N 1
ATOM 1455 C CA . ILE A 1 187 ? 20.389 -4.427 3.541 1.00 88.12 187 ILE A CA 1
ATOM 1456 C C . ILE A 1 187 ? 20.500 -4.980 2.114 1.00 88.12 187 ILE A C 1
ATOM 1458 O O . ILE A 1 187 ? 21.581 -4.957 1.526 1.00 88.12 187 ILE A O 1
ATOM 1462 N N . GLN A 1 188 ? 19.388 -5.431 1.529 1.00 86.06 188 GLN A N 1
ATOM 1463 C CA . GLN A 1 188 ? 19.357 -5.947 0.162 1.00 86.06 188 GLN A CA 1
ATOM 1464 C C . GLN A 1 188 ? 19.756 -4.885 -0.873 1.00 86.06 188 GLN A C 1
ATOM 1466 O O . GLN A 1 188 ? 20.515 -5.182 -1.802 1.00 86.06 188 GLN A O 1
ATOM 1471 N N . PHE A 1 189 ? 19.290 -3.647 -0.697 1.00 76.44 189 PHE A N 1
ATOM 1472 C CA . PHE A 1 189 ? 19.700 -2.521 -1.530 1.00 76.44 189 PHE A CA 1
ATOM 1473 C C . PHE A 1 189 ? 21.197 -2.232 -1.390 1.00 76.44 189 PHE A C 1
ATOM 1475 O O . PHE A 1 189 ? 21.882 -2.068 -2.398 1.00 76.44 189 PHE A O 1
ATOM 1482 N N . GLY A 1 190 ? 21.725 -2.256 -0.162 1.00 80.94 190 GLY A N 1
ATOM 1483 C CA . GLY A 1 190 ? 23.155 -2.115 0.113 1.00 80.94 190 GLY A CA 1
ATOM 1484 C C . GLY A 1 190 ? 23.993 -3.171 -0.609 1.00 80.94 190 GLY A C 1
ATOM 1485 O O . GLY A 1 190 ? 24.911 -2.821 -1.348 1.00 80.94 190 GLY A O 1
ATOM 1486 N N . PHE A 1 191 ? 23.640 -4.455 -0.484 1.00 89.94 191 PHE A N 1
ATOM 1487 C CA . PHE A 1 191 ? 24.318 -5.538 -1.211 1.00 89.94 191 PHE A CA 1
ATOM 1488 C C . PHE A 1 191 ? 24.252 -5.361 -2.733 1.00 89.94 191 PHE A C 1
ATOM 1490 O O . PHE A 1 191 ? 25.252 -5.565 -3.427 1.00 89.94 191 PHE A O 1
ATOM 1497 N N . SER A 1 192 ? 23.096 -4.943 -3.252 1.00 83.31 192 SER A N 1
ATOM 1498 C CA . SER A 1 192 ? 22.914 -4.695 -4.686 1.00 83.31 192 SER A CA 1
ATOM 1499 C C . SER A 1 192 ? 23.769 -3.520 -5.168 1.00 83.31 192 SER A C 1
ATOM 1501 O O . SER A 1 192 ? 24.349 -3.589 -6.251 1.00 83.31 192 SER A O 1
ATOM 1503 N N . TYR A 1 193 ? 23.915 -2.474 -4.352 1.00 78.94 193 TYR A N 1
ATOM 1504 C CA . TYR A 1 193 ? 24.768 -1.323 -4.644 1.00 78.94 193 TYR A CA 1
ATOM 1505 C C . TYR A 1 193 ? 26.253 -1.687 -4.661 1.00 78.94 193 TYR A C 1
ATOM 1507 O O . TYR A 1 193 ? 26.937 -1.355 -5.624 1.00 78.94 193 TYR A O 1
ATOM 1515 N N . PHE A 1 194 ? 26.741 -2.439 -3.670 1.00 89.88 194 PHE A N 1
ATOM 1516 C CA . PHE A 1 194 ? 28.138 -2.895 -3.657 1.00 89.88 194 PHE A CA 1
ATOM 1517 C C . PHE A 1 194 ? 28.473 -3.829 -4.827 1.00 89.88 194 PHE A C 1
ATOM 1519 O O . PHE A 1 194 ? 29.614 -3.856 -5.279 1.00 89.88 194 PHE A O 1
ATOM 1526 N N . SER A 1 195 ? 27.485 -4.571 -5.332 1.00 87.44 195 SER A N 1
ATOM 1527 C CA . SER A 1 195 ? 27.675 -5.491 -6.460 1.00 87.44 195 SER A CA 1
ATOM 1528 C C . SER A 1 195 ? 27.657 -4.787 -7.822 1.00 87.44 195 SER A C 1
ATOM 1530 O O . SER A 1 195 ? 28.356 -5.212 -8.735 1.00 87.44 195 SER A O 1
ATOM 1532 N N . THR A 1 196 ? 26.860 -3.725 -7.975 1.00 82.69 196 THR A N 1
ATOM 1533 C CA . THR A 1 196 ? 26.641 -3.041 -9.269 1.00 82.69 196 THR A CA 1
ATOM 1534 C C . THR A 1 196 ? 27.404 -1.723 -9.407 1.00 82.69 196 THR A C 1
ATOM 1536 O O . THR A 1 196 ? 27.612 -1.254 -10.520 1.00 82.69 196 THR A O 1
ATOM 1539 N N . ASN A 1 197 ? 27.816 -1.097 -8.297 1.00 84.38 197 ASN A N 1
ATOM 1540 C CA . ASN A 1 197 ? 28.375 0.264 -8.242 1.00 84.38 197 ASN A CA 1
ATOM 1541 C C . ASN A 1 197 ? 27.500 1.338 -8.926 1.00 84.38 197 ASN A C 1
ATOM 1543 O O . ASN A 1 197 ? 27.976 2.420 -9.266 1.00 84.38 197 ASN A O 1
ATOM 1547 N N . SER A 1 198 ? 26.205 1.063 -9.106 1.00 76.19 198 SER A N 1
ATOM 1548 C CA . SER A 1 198 ? 25.246 1.947 -9.765 1.00 76.19 198 SER A CA 1
ATOM 1549 C C . SER A 1 198 ? 23.951 1.992 -8.967 1.00 76.19 198 SER A C 1
ATOM 1551 O O . SER A 1 198 ? 23.303 0.970 -8.743 1.00 76.19 198 SER A O 1
ATOM 1553 N N . LEU A 1 199 ? 23.531 3.192 -8.555 1.00 73.19 199 LEU A N 1
ATOM 1554 C CA . LEU A 1 199 ? 22.264 3.379 -7.834 1.00 73.19 199 LEU A CA 1
ATOM 1555 C C . LEU A 1 199 ? 21.055 2.927 -8.665 1.00 73.19 199 LEU A C 1
ATOM 1557 O O . LEU A 1 199 ? 20.082 2.414 -8.115 1.00 73.19 199 LEU A O 1
ATOM 1561 N N . TYR A 1 200 ? 21.124 3.105 -9.986 1.00 73.69 200 TYR A N 1
ATOM 1562 C CA . TYR A 1 200 ? 20.055 2.726 -10.905 1.00 73.69 200 TYR A CA 1
ATOM 1563 C C . TYR A 1 200 ? 19.877 1.204 -10.970 1.00 73.69 200 TYR A C 1
ATOM 1565 O O . TYR A 1 200 ? 18.767 0.700 -10.806 1.00 73.69 200 TYR A O 1
ATOM 1573 N N . GLU A 1 201 ? 20.969 0.463 -11.143 1.00 77.12 201 GLU A N 1
ATOM 1574 C CA . GLU A 1 201 ? 20.923 -1.000 -11.225 1.00 77.12 201 GLU A CA 1
ATOM 1575 C C . GLU A 1 201 ? 20.638 -1.638 -9.864 1.00 77.12 201 GLU A C 1
ATOM 1577 O O . GLU A 1 201 ? 19.867 -2.594 -9.781 1.00 77.12 201 GLU A O 1
ATOM 1582 N N . ALA A 1 202 ? 21.172 -1.069 -8.780 1.00 74.50 202 ALA A N 1
ATOM 1583 C CA . ALA A 1 202 ? 20.860 -1.501 -7.421 1.00 74.50 202 ALA A CA 1
ATOM 1584 C C . ALA A 1 202 ? 19.359 -1.402 -7.117 1.00 74.50 202 ALA A C 1
ATOM 1586 O O . ALA A 1 202 ? 18.786 -2.311 -6.508 1.00 74.50 202 ALA A O 1
ATOM 1587 N N . PHE A 1 203 ? 18.708 -0.327 -7.575 1.00 76.69 203 PHE A N 1
ATOM 1588 C CA . PHE A 1 203 ? 17.264 -0.157 -7.452 1.00 76.69 203 PHE A CA 1
ATOM 1589 C C . PHE A 1 203 ? 16.514 -1.257 -8.207 1.00 76.69 203 PHE A C 1
ATOM 1591 O O . PHE A 1 203 ? 15.707 -1.968 -7.608 1.00 76.69 203 PHE A O 1
ATOM 1598 N N . ILE A 1 204 ? 16.822 -1.455 -9.491 1.00 81.44 204 ILE A N 1
ATOM 1599 C CA . ILE A 1 204 ? 16.168 -2.484 -10.312 1.00 81.44 204 ILE A CA 1
ATOM 1600 C C . ILE A 1 204 ? 16.345 -3.871 -9.683 1.00 81.44 204 ILE A C 1
ATOM 1602 O O . ILE A 1 204 ? 15.357 -4.573 -9.477 1.00 81.44 204 ILE A O 1
ATOM 1606 N N . ASN A 1 205 ? 17.566 -4.239 -9.293 1.00 85.38 205 ASN A N 1
ATOM 1607 C CA . ASN A 1 205 ? 17.862 -5.549 -8.707 1.00 85.38 205 ASN A CA 1
ATOM 1608 C C . ASN A 1 205 ? 17.146 -5.786 -7.373 1.00 85.38 205 ASN A C 1
ATOM 1610 O O . ASN A 1 205 ? 16.672 -6.893 -7.111 1.00 85.38 205 ASN A O 1
ATOM 1614 N N . THR A 1 206 ? 17.020 -4.754 -6.539 1.00 81.00 206 THR A N 1
ATOM 1615 C CA . THR A 1 206 ? 16.320 -4.863 -5.251 1.00 81.00 206 THR A CA 1
ATOM 1616 C C . THR A 1 206 ? 14.826 -5.089 -5.466 1.00 81.00 206 THR A C 1
ATOM 1618 O O . THR A 1 206 ? 14.247 -6.052 -4.954 1.00 81.00 206 THR A O 1
ATOM 1621 N N . PHE A 1 207 ? 14.207 -4.227 -6.272 1.00 80.69 207 PHE A N 1
ATOM 1622 C CA . PHE A 1 207 ? 12.758 -4.169 -6.450 1.00 80.69 207 PHE A CA 1
ATOM 1623 C C . PHE A 1 207 ? 12.209 -5.197 -7.451 1.00 80.69 207 PHE A C 1
ATOM 1625 O O . PHE A 1 207 ? 11.006 -5.462 -7.437 1.00 80.69 207 PHE A O 1
ATOM 1632 N N . ASN A 1 208 ? 13.071 -5.831 -8.250 1.00 86.94 208 ASN A N 1
ATOM 1633 C CA . ASN A 1 208 ? 12.727 -6.972 -9.108 1.00 86.94 208 ASN A CA 1
ATOM 1634 C C . ASN A 1 208 ? 13.221 -8.316 -8.561 1.00 86.94 208 ASN A C 1
ATOM 1636 O O . ASN A 1 208 ? 13.168 -9.326 -9.264 1.00 86.94 208 ASN A O 1
ATOM 1640 N N . SER A 1 209 ? 13.706 -8.353 -7.320 1.00 86.56 209 SER A N 1
ATOM 1641 C CA . SER A 1 209 ? 14.263 -9.577 -6.753 1.00 86.56 209 SER A CA 1
ATOM 1642 C C . SER A 1 209 ? 13.240 -10.711 -6.637 1.00 86.56 209 SER A C 1
ATOM 1644 O O . SER A 1 209 ? 12.071 -10.510 -6.304 1.00 86.56 209 SER A O 1
ATOM 1646 N N . ASN A 1 210 ? 13.711 -11.944 -6.847 1.00 85.81 210 ASN A N 1
ATOM 1647 C CA . ASN A 1 210 ? 12.878 -13.150 -6.784 1.00 85.81 210 ASN A CA 1
ATOM 1648 C C . ASN A 1 210 ? 12.200 -13.345 -5.418 1.00 85.81 210 ASN A C 1
ATOM 1650 O O . ASN A 1 210 ? 11.114 -13.912 -5.342 1.00 85.81 210 ASN A O 1
ATOM 1654 N N . VAL A 1 211 ? 12.813 -12.844 -4.343 1.00 85.25 211 VAL A N 1
ATOM 1655 C CA . VAL A 1 211 ? 12.285 -12.944 -2.974 1.00 85.25 211 VAL A CA 1
ATOM 1656 C C . VAL A 1 211 ? 10.933 -12.237 -2.842 1.00 85.25 211 VAL A C 1
ATOM 1658 O O . VAL A 1 211 ? 10.025 -12.763 -2.198 1.00 85.25 211 VAL A O 1
ATOM 1661 N N . LEU A 1 212 ? 10.759 -11.088 -3.503 1.00 84.81 212 LEU A N 1
ATOM 1662 C CA . LEU A 1 212 ? 9.533 -10.289 -3.417 1.00 84.81 212 LEU A CA 1
ATOM 1663 C C . LEU A 1 212 ? 8.318 -10.997 -4.031 1.00 84.81 212 LEU A C 1
ATOM 1665 O O . LEU A 1 212 ? 7.191 -10.761 -3.599 1.00 84.81 212 LEU A O 1
ATOM 1669 N N . TYR A 1 213 ? 8.531 -11.925 -4.968 1.00 85.75 213 TYR A N 1
ATOM 1670 C CA . TYR A 1 213 ? 7.451 -12.716 -5.563 1.00 85.75 213 TYR A CA 1
ATOM 1671 C C . TYR A 1 213 ? 6.820 -13.719 -4.594 1.00 85.75 213 TYR A C 1
ATOM 1673 O O . TYR A 1 213 ? 5.670 -14.111 -4.796 1.00 85.75 213 TYR A O 1
ATOM 1681 N N . TYR A 1 214 ? 7.539 -14.118 -3.542 1.00 85.19 214 TYR A N 1
ATOM 1682 C CA . TYR A 1 214 ? 7.024 -15.033 -2.521 1.00 85.19 214 TYR A CA 1
ATOM 1683 C C . TYR A 1 214 ? 6.245 -14.318 -1.415 1.00 85.19 214 TYR A C 1
ATOM 1685 O O . TYR A 1 214 ? 5.523 -14.967 -0.660 1.00 85.19 214 TYR A O 1
ATOM 1693 N N . VAL A 1 215 ? 6.360 -12.991 -1.315 1.00 86.12 215 VAL A N 1
ATOM 1694 C CA . VAL A 1 215 ? 5.607 -12.195 -0.343 1.00 86.12 215 VAL A CA 1
ATOM 1695 C C . VAL A 1 215 ? 4.154 -12.080 -0.825 1.00 86.12 215 VAL A C 1
ATOM 1697 O O . VAL A 1 215 ? 3.925 -11.520 -1.898 1.00 86.12 215 VAL A O 1
ATOM 1700 N N . PRO A 1 216 ? 3.146 -12.576 -0.079 1.00 84.94 216 PRO A N 1
ATOM 1701 C CA . PRO A 1 216 ? 1.745 -12.460 -0.486 1.00 84.94 216 PRO A CA 1
ATOM 1702 C C . PRO A 1 216 ? 1.324 -10.998 -0.684 1.00 84.94 216 PRO A C 1
ATOM 1704 O O . PRO A 1 216 ? 1.860 -10.102 -0.035 1.00 84.94 216 PRO A O 1
ATOM 1707 N N . LEU A 1 217 ? 0.347 -10.755 -1.565 1.00 88.56 217 LEU A N 1
ATOM 1708 C CA . LEU A 1 217 ? -0.085 -9.428 -2.045 1.00 88.56 217 LEU A CA 1
ATOM 1709 C C . LEU A 1 217 ? 0.973 -8.672 -2.862 1.00 88.56 217 LEU A C 1
ATOM 1711 O O . LEU A 1 217 ? 0.684 -8.229 -3.973 1.00 88.56 217 LEU A O 1
ATOM 1715 N N . LEU A 1 218 ? 2.201 -8.549 -2.362 1.00 88.44 218 LEU A N 1
ATOM 1716 C CA . LEU A 1 218 ? 3.287 -7.894 -3.087 1.00 88.44 218 LEU A CA 1
ATOM 1717 C C . LEU A 1 218 ? 3.667 -8.683 -4.346 1.00 88.44 218 LEU A C 1
ATOM 1719 O O . LEU A 1 218 ? 3.627 -8.156 -5.455 1.00 88.44 218 LEU A O 1
ATOM 1723 N N . GLY A 1 219 ? 3.970 -9.967 -4.180 1.00 88.12 219 GLY A N 1
ATOM 1724 C CA . GLY A 1 219 ? 4.347 -10.854 -5.267 1.00 88.12 219 GLY A CA 1
ATOM 1725 C C . GLY A 1 219 ? 3.218 -11.046 -6.268 1.00 88.12 219 GLY A C 1
ATOM 1726 O O . GLY A 1 219 ? 3.458 -11.031 -7.469 1.00 88.12 219 GLY A O 1
ATOM 1727 N N . TRP A 1 220 ? 1.969 -11.126 -5.803 1.00 91.00 220 TRP A N 1
ATOM 1728 C CA . TRP A 1 220 ? 0.802 -11.205 -6.687 1.00 91.00 220 TRP A CA 1
ATOM 1729 C C . TRP A 1 220 ? 0.680 -9.959 -7.572 1.00 91.00 220 TRP A C 1
ATOM 1731 O O . TRP A 1 220 ? 0.459 -10.090 -8.773 1.00 91.00 220 TRP A O 1
ATOM 1741 N N . ASN A 1 221 ? 0.897 -8.764 -7.009 1.00 89.06 221 ASN A N 1
ATOM 1742 C CA . ASN A 1 221 ? 0.963 -7.523 -7.786 1.00 89.06 221 ASN A CA 1
ATOM 1743 C C . ASN A 1 221 ? 2.079 -7.567 -8.832 1.00 89.06 221 ASN A C 1
ATOM 1745 O O . ASN A 1 221 ? 1.835 -7.310 -10.009 1.00 89.06 221 ASN A O 1
ATOM 1749 N N . MET A 1 222 ? 3.287 -7.959 -8.425 1.00 88.44 222 MET A N 1
ATOM 1750 C CA . MET A 1 222 ? 4.429 -8.048 -9.336 1.00 88.44 222 MET A CA 1
ATOM 1751 C C . MET A 1 222 ? 4.183 -9.032 -10.485 1.00 88.44 222 MET A C 1
ATOM 1753 O O . MET A 1 222 ? 4.544 -8.735 -11.621 1.00 88.44 222 MET A O 1
ATOM 1757 N N . GLN A 1 223 ? 3.525 -10.165 -10.230 1.00 88.62 223 GLN A N 1
ATOM 1758 C CA . GLN A 1 223 ? 3.178 -11.136 -11.273 1.00 88.62 223 GLN A CA 1
ATOM 1759 C C . GLN A 1 223 ? 2.133 -10.597 -12.256 1.00 88.62 223 GLN A C 1
ATOM 1761 O O . GLN A 1 223 ? 2.255 -10.826 -13.459 1.00 88.62 223 GLN A O 1
ATOM 1766 N N . ILE A 1 224 ? 1.139 -9.838 -11.779 1.00 88.12 224 ILE A N 1
ATOM 1767 C CA . ILE A 1 224 ? 0.151 -9.181 -12.651 1.00 88.12 224 ILE A CA 1
ATOM 1768 C C . ILE A 1 224 ? 0.856 -8.196 -13.597 1.00 88.12 224 ILE A C 1
ATOM 1770 O O . ILE A 1 224 ? 0.619 -8.225 -14.808 1.00 88.12 224 ILE A O 1
ATOM 1774 N N . VAL A 1 225 ? 1.763 -7.369 -13.063 1.00 86.44 225 VAL A N 1
ATOM 1775 C CA . VAL A 1 225 ? 2.543 -6.402 -13.854 1.00 86.44 225 VAL A CA 1
ATOM 1776 C C . VAL A 1 225 ? 3.454 -7.124 -14.844 1.00 86.44 225 VAL A C 1
ATOM 1778 O O . VAL A 1 225 ? 3.426 -6.812 -16.032 1.00 86.44 225 VAL A O 1
ATOM 1781 N N . LYS A 1 226 ? 4.207 -8.134 -14.391 1.00 85.25 226 LYS A N 1
ATOM 1782 C CA . LYS A 1 226 ? 5.117 -8.922 -15.235 1.00 85.25 226 LYS A CA 1
ATOM 1783 C C . LYS A 1 226 ? 4.382 -9.609 -16.389 1.00 85.25 226 LYS A C 1
ATOM 1785 O O . LYS A 1 226 ? 4.840 -9.527 -17.527 1.00 85.25 226 LYS A O 1
ATOM 1790 N N . GLY A 1 227 ? 3.214 -10.199 -16.127 1.00 80.62 227 GLY A N 1
ATOM 1791 C CA . GLY A 1 227 ? 2.358 -10.771 -17.170 1.00 80.62 227 GLY A CA 1
ATOM 1792 C C . GLY A 1 227 ? 1.878 -9.729 -18.190 1.00 80.62 227 GLY A C 1
ATOM 1793 O O . GLY A 1 227 ? 1.660 -10.041 -19.350 1.00 80.62 227 GLY A O 1
ATOM 1794 N N . GLY A 1 228 ? 1.780 -8.451 -17.819 1.00 75.19 228 GLY A N 1
ATOM 1795 C CA . GLY A 1 228 ? 1.463 -7.385 -18.777 1.00 75.19 228 GLY A CA 1
ATOM 1796 C C . GLY A 1 228 ? 2.601 -7.079 -19.754 1.00 75.19 228 GLY A C 1
ATOM 1797 O O . GLY A 1 228 ? 2.346 -6.665 -20.886 1.00 75.19 228 GLY A O 1
ATOM 1798 N N . LEU A 1 229 ? 3.845 -7.294 -19.318 1.00 75.19 229 LEU A N 1
ATOM 1799 C CA . LEU A 1 229 ? 5.064 -6.974 -20.064 1.00 75.19 229 LEU A CA 1
ATOM 1800 C C . LEU A 1 229 ? 5.509 -8.123 -20.978 1.00 75.19 229 LEU A C 1
ATOM 1802 O O . LEU A 1 229 ? 5.973 -7.872 -22.088 1.00 75.19 229 LEU A O 1
ATOM 1806 N N . VAL A 1 230 ? 5.348 -9.371 -20.529 1.00 70.38 230 VAL A N 1
ATOM 1807 C CA . VAL A 1 230 ? 5.756 -10.577 -21.276 1.00 70.38 230 VAL A CA 1
ATOM 1808 C C . VAL A 1 230 ? 4.636 -11.082 -22.206 1.00 70.38 230 VAL A C 1
ATOM 1810 O O . VAL A 1 230 ? 4.923 -11.620 -23.274 1.00 70.38 230 VAL A O 1
ATOM 1813 N N . GLY A 1 231 ? 3.364 -10.831 -21.865 1.00 65.62 231 GLY A N 1
ATOM 1814 C CA . GLY A 1 231 ? 2.179 -11.262 -22.621 1.00 65.62 231 GLY A CA 1
ATOM 1815 C C . GLY A 1 231 ? 1.140 -11.951 -21.728 1.00 65.62 231 GLY A C 1
ATOM 1816 O O . GLY A 1 231 ? 1.459 -12.390 -20.629 1.00 65.62 231 GLY A O 1
ATOM 1817 N N . PHE A 1 232 ? -0.118 -12.042 -22.181 1.00 62.62 232 PHE A N 1
ATOM 1818 C CA . PHE A 1 232 ? -1.221 -12.563 -21.361 1.00 62.62 232 PHE A CA 1
ATOM 1819 C C . PHE A 1 232 ? -0.974 -14.014 -20.914 1.00 62.62 232 PHE A C 1
ATOM 1821 O O . PHE A 1 232 ? -1.155 -14.957 -21.682 1.00 62.62 232 PHE A O 1
ATOM 1828 N N . GLU A 1 233 ? -0.584 -14.187 -19.652 1.00 67.06 233 GLU A N 1
ATOM 1829 C CA . GLU A 1 233 ? -0.421 -15.487 -19.008 1.00 67.06 233 GLU A CA 1
ATOM 1830 C C . GLU A 1 233 ? -1.639 -15.823 -18.138 1.00 67.06 233 GLU A C 1
ATOM 1832 O O . GLU A 1 233 ? -2.141 -14.983 -17.387 1.00 67.06 233 GLU A O 1
ATOM 1837 N N . VAL A 1 234 ? -2.063 -17.094 -18.153 1.00 67.38 234 VAL A N 1
ATOM 1838 C CA . VAL A 1 234 ? -3.132 -17.637 -17.283 1.00 67.38 234 VAL A CA 1
ATOM 1839 C C . VAL A 1 234 ? -2.866 -17.343 -15.797 1.00 67.38 234 VAL A C 1
ATOM 1841 O O . VAL A 1 234 ? -3.798 -17.156 -15.013 1.00 67.38 234 VAL A O 1
ATOM 1844 N N . ASN A 1 235 ? -1.591 -17.208 -15.431 1.00 73.81 235 ASN A N 1
ATOM 1845 C CA . ASN A 1 235 ? -1.121 -16.846 -14.098 1.00 73.81 235 ASN A CA 1
ATOM 1846 C C . ASN A 1 235 ? -1.756 -15.549 -13.563 1.00 73.81 235 ASN A C 1
ATOM 1848 O O . ASN A 1 235 ? -2.042 -15.462 -12.369 1.00 73.81 235 ASN A O 1
ATOM 1852 N N . ILE A 1 236 ? -2.066 -14.570 -14.424 1.00 81.12 236 ILE A N 1
ATOM 1853 C CA . ILE A 1 236 ? -2.697 -13.301 -14.018 1.00 81.12 236 ILE A CA 1
ATOM 1854 C C . ILE A 1 236 ? -4.064 -13.552 -13.364 1.00 81.12 236 ILE A C 1
ATOM 1856 O O . ILE A 1 236 ? -4.367 -12.982 -12.315 1.00 81.12 236 ILE A O 1
ATOM 1860 N N . ILE A 1 237 ? -4.877 -14.437 -13.950 1.00 84.19 237 ILE A N 1
ATOM 1861 C CA . ILE A 1 237 ? -6.225 -14.751 -13.453 1.00 84.19 237 ILE A CA 1
ATOM 1862 C C . ILE A 1 237 ? -6.139 -15.417 -12.075 1.00 84.19 237 ILE A C 1
ATOM 1864 O O . ILE A 1 237 ? -6.929 -15.099 -11.186 1.00 84.19 237 ILE A O 1
ATOM 1868 N N . ILE A 1 238 ? -5.148 -16.290 -11.876 1.00 87.88 238 ILE A N 1
ATOM 1869 C CA . ILE A 1 238 ? -4.907 -16.969 -10.597 1.00 87.88 238 ILE A CA 1
ATOM 1870 C C . ILE A 1 238 ? -4.583 -15.944 -9.504 1.00 87.88 238 ILE A C 1
ATOM 1872 O O . ILE A 1 238 ? -5.176 -15.990 -8.426 1.00 87.88 238 ILE A O 1
ATOM 1876 N N . PHE A 1 239 ? -3.697 -14.983 -9.781 1.00 88.12 239 PHE A N 1
ATOM 1877 C CA . PHE A 1 239 ? -3.320 -13.958 -8.802 1.00 88.12 239 PHE A CA 1
ATOM 1878 C C . PHE A 1 239 ? -4.446 -12.959 -8.514 1.00 88.12 239 PHE A C 1
ATOM 1880 O O . PHE A 1 239 ? -4.630 -12.567 -7.361 1.00 88.12 239 PHE A O 1
ATOM 1887 N N . ILE A 1 240 ? -5.256 -12.604 -9.516 1.00 86.25 240 ILE A N 1
ATOM 1888 C CA . ILE A 1 240 ? -6.482 -11.817 -9.306 1.00 86.25 240 ILE A CA 1
ATOM 1889 C C . ILE A 1 240 ? -7.469 -12.589 -8.415 1.00 86.25 240 ILE A C 1
ATOM 1891 O O . ILE A 1 240 ? -8.016 -12.029 -7.462 1.00 86.25 240 ILE A O 1
ATOM 1895 N N . GLY A 1 241 ? -7.663 -13.886 -8.674 1.00 88.06 241 GLY A N 1
ATOM 1896 C CA . GLY A 1 241 ? -8.498 -14.757 -7.846 1.00 88.06 241 GLY A CA 1
ATOM 1897 C C . GLY A 1 241 ? -8.000 -14.846 -6.401 1.00 88.06 241 GLY A C 1
ATOM 1898 O O . GLY A 1 241 ? -8.795 -14.716 -5.468 1.00 88.06 241 GLY A O 1
ATOM 1899 N N . ALA A 1 242 ? -6.685 -14.977 -6.206 1.00 89.62 242 ALA A N 1
ATOM 1900 C CA . ALA A 1 242 ? -6.057 -14.983 -4.886 1.00 89.62 242 ALA A CA 1
ATOM 1901 C C . ALA A 1 242 ? -6.288 -13.663 -4.128 1.00 89.62 242 ALA A C 1
ATOM 1903 O O . ALA A 1 242 ? -6.618 -13.690 -2.941 1.00 89.62 242 ALA A O 1
ATOM 1904 N N . PHE A 1 243 ? -6.209 -12.516 -4.813 1.00 88.50 243 PHE A N 1
ATOM 1905 C CA . PHE A 1 243 ? -6.538 -11.210 -4.234 1.00 88.50 243 PHE A CA 1
ATOM 1906 C C . PHE A 1 243 ? -7.984 -11.126 -3.752 1.00 88.50 243 PHE A C 1
ATOM 1908 O O . PHE A 1 243 ? -8.239 -10.706 -2.622 1.00 88.50 243 PHE A O 1
ATOM 1915 N N . LEU A 1 244 ? -8.933 -11.520 -4.602 1.00 88.00 244 LEU A N 1
ATOM 1916 C CA . LEU A 1 244 ? -10.356 -11.473 -4.269 1.00 88.00 244 LEU A CA 1
ATOM 1917 C C . LEU A 1 244 ? -10.683 -12.399 -3.095 1.00 88.00 244 LEU A C 1
ATOM 1919 O O . LEU A 1 244 ? -11.401 -11.997 -2.177 1.00 88.00 244 LEU A O 1
ATOM 1923 N N . LEU A 1 245 ? -10.107 -13.603 -3.085 1.00 90.56 245 LEU A N 1
ATOM 1924 C CA . LEU A 1 245 ? -10.258 -14.548 -1.983 1.00 90.56 245 LEU A CA 1
ATOM 1925 C C . LEU A 1 245 ? -9.667 -13.987 -0.685 1.00 90.56 245 LEU A C 1
ATOM 1927 O O . LEU A 1 245 ? -10.316 -14.054 0.357 1.00 90.56 245 LEU A O 1
ATOM 1931 N N . PHE A 1 246 ? -8.487 -13.369 -0.742 1.00 89.25 246 PHE A N 1
ATOM 1932 C CA . PHE A 1 246 ? -7.868 -12.733 0.419 1.00 89.25 246 PHE A CA 1
ATOM 1933 C C . PHE A 1 246 ? -8.741 -11.611 1.002 1.00 89.25 246 PHE A C 1
ATOM 1935 O O . PHE A 1 246 ? -8.991 -11.580 2.207 1.00 89.25 246 PHE A O 1
ATOM 1942 N N . ILE A 1 247 ? -9.282 -10.731 0.153 1.00 84.94 247 ILE A N 1
ATOM 1943 C CA . ILE A 1 247 ? -10.203 -9.666 0.580 1.00 84.94 247 ILE A CA 1
ATOM 1944 C C . ILE A 1 247 ? -11.467 -10.264 1.215 1.00 84.94 247 ILE A C 1
ATOM 1946 O O . ILE A 1 247 ? -11.912 -9.795 2.266 1.00 84.94 247 ILE A O 1
ATOM 1950 N N . ALA A 1 248 ? -12.030 -11.321 0.624 1.00 85.69 248 ALA A N 1
ATOM 1951 C CA . ALA A 1 248 ? -13.201 -12.002 1.170 1.00 85.69 248 ALA A CA 1
ATOM 1952 C C . ALA A 1 248 ? -12.921 -12.612 2.555 1.00 85.69 248 ALA A C 1
ATOM 1954 O O . ALA A 1 248 ? -13.744 -12.471 3.463 1.00 85.69 248 ALA A O 1
ATOM 1955 N N . VAL A 1 249 ? -11.746 -13.222 2.745 1.00 88.19 249 VAL A N 1
ATOM 1956 C CA . VAL A 1 249 ? -11.301 -13.770 4.037 1.00 88.19 249 VAL A CA 1
ATOM 1957 C C . VAL A 1 249 ? -11.152 -12.667 5.087 1.00 88.19 249 VAL A C 1
ATOM 1959 O O . VAL A 1 249 ? -11.606 -12.851 6.219 1.00 88.19 249 VAL A O 1
ATOM 1962 N N . ILE A 1 250 ? -10.595 -11.505 4.730 1.00 84.81 250 ILE A N 1
ATOM 1963 C CA . ILE A 1 250 ? -10.518 -10.348 5.638 1.00 84.81 250 ILE A CA 1
ATOM 1964 C C . ILE A 1 250 ? -11.919 -9.912 6.078 1.00 84.81 250 ILE A C 1
ATOM 1966 O O . ILE A 1 250 ? -12.185 -9.806 7.277 1.00 84.81 250 ILE A O 1
ATOM 1970 N N . ILE A 1 251 ? -12.830 -9.697 5.124 1.00 79.44 251 ILE A N 1
ATOM 1971 C CA . ILE A 1 251 ? -14.202 -9.255 5.416 1.00 79.44 251 ILE A CA 1
ATOM 1972 C C . ILE A 1 251 ? -14.919 -10.281 6.302 1.00 79.44 251 ILE A C 1
ATOM 1974 O O . ILE A 1 251 ? -15.585 -9.915 7.273 1.00 79.44 251 ILE A O 1
ATOM 1978 N N . TYR A 1 252 ? -14.767 -11.571 6.002 1.00 83.12 252 TYR A N 1
ATOM 1979 C CA . TYR A 1 252 ? -15.327 -12.653 6.807 1.00 83.12 252 TYR A CA 1
ATOM 1980 C C . TYR A 1 252 ? -14.770 -12.661 8.238 1.00 83.12 252 TYR A C 1
ATOM 1982 O O . TYR A 1 252 ? -15.535 -12.785 9.197 1.00 83.12 252 TYR A O 1
ATOM 1990 N N . THR A 1 253 ? -13.458 -12.470 8.387 1.00 82.00 253 THR A N 1
ATOM 1991 C CA . THR A 1 253 ? -12.778 -12.434 9.688 1.00 82.00 253 THR A CA 1
ATOM 1992 C C . THR A 1 253 ? -13.281 -11.265 10.530 1.00 82.00 253 THR A C 1
ATOM 1994 O O . THR A 1 253 ? -13.704 -11.474 11.664 1.00 82.00 253 THR A O 1
ATOM 1997 N N . ILE A 1 254 ? -13.350 -10.060 9.957 1.00 76.75 254 ILE A N 1
ATOM 1998 C CA . ILE A 1 254 ? -13.876 -8.863 10.636 1.00 76.75 254 ILE A CA 1
ATOM 1999 C C . ILE A 1 254 ? -15.328 -9.078 11.083 1.00 76.75 254 ILE A C 1
ATOM 2001 O O . ILE A 1 254 ? -15.688 -8.718 12.201 1.00 76.75 254 ILE A O 1
ATOM 2005 N N . ASN A 1 255 ? -16.160 -9.715 10.253 1.00 73.19 255 ASN A N 1
ATOM 2006 C CA . ASN A 1 255 ? -17.554 -10.006 10.604 1.00 73.19 255 ASN A CA 1
ATOM 2007 C C . ASN A 1 255 ? -17.700 -11.009 11.761 1.00 73.19 255 ASN A C 1
ATOM 2009 O O . ASN A 1 255 ? -18.689 -10.955 12.491 1.00 73.19 255 ASN A O 1
ATOM 2013 N N . ARG A 1 256 ? -16.739 -11.926 11.924 1.00 77.00 256 ARG A N 1
ATOM 2014 C CA . ARG A 1 256 ? -16.684 -12.905 13.025 1.00 77.00 256 ARG A CA 1
ATOM 2015 C C . ARG A 1 256 ? -16.093 -12.320 14.307 1.00 77.00 256 ARG A C 1
ATOM 2017 O O . ARG A 1 256 ? -16.305 -12.881 15.380 1.00 77.00 256 ARG A O 1
ATOM 2024 N N . MET A 1 257 ? -15.347 -11.223 14.218 1.00 71.19 257 MET A N 1
ATOM 2025 C CA . MET A 1 257 ? -14.818 -10.550 15.395 1.00 71.19 257 MET A CA 1
ATOM 2026 C C . MET A 1 257 ? -15.947 -9.801 16.118 1.00 71.19 257 MET A C 1
ATOM 2028 O O . MET A 1 257 ? -16.641 -8.962 15.539 1.00 71.19 257 MET A O 1
ATOM 2032 N N . ASN A 1 258 ? -16.109 -10.081 17.414 1.00 62.72 258 ASN A N 1
ATOM 2033 C CA . ASN A 1 258 ? -16.847 -9.203 18.321 1.00 62.72 258 ASN A CA 1
ATOM 2034 C C . ASN A 1 258 ? -15.999 -7.953 18.541 1.00 62.72 258 ASN A C 1
ATOM 2036 O O . ASN A 1 258 ? -15.101 -7.937 19.380 1.00 62.72 258 ASN A O 1
ATOM 2040 N N . LEU A 1 259 ? -16.223 -6.969 17.678 1.00 63.56 259 LEU A N 1
ATOM 2041 C CA . LEU A 1 259 ? -15.654 -5.638 17.778 1.00 63.56 259 LEU A CA 1
ATOM 2042 C C . LEU A 1 259 ? -16.701 -4.790 18.485 1.00 63.56 259 LEU A C 1
ATOM 2044 O O . LEU A 1 259 ? -17.835 -4.716 18.018 1.00 63.56 259 LEU A O 1
ATOM 2048 N N . GLU A 1 260 ? -16.334 -4.209 19.617 1.00 62.66 260 GLU A N 1
ATOM 2049 C CA . GLU A 1 260 ? -17.144 -3.217 20.313 1.00 62.66 260 GLU A CA 1
ATOM 2050 C C . GLU A 1 260 ? -16.626 -1.829 19.949 1.00 62.66 260 GLU A C 1
ATOM 2052 O O . GLU A 1 260 ? -15.435 -1.637 19.689 1.00 62.66 260 GLU A O 1
ATOM 2057 N N . TYR A 1 261 ? -17.533 -0.859 19.873 1.00 61.38 261 TYR A N 1
ATOM 2058 C CA . TYR A 1 261 ? -17.132 0.529 19.725 1.00 61.38 261 TYR A CA 1
ATOM 2059 C C . TYR A 1 261 ? -16.488 0.985 21.032 1.00 61.38 261 TYR A C 1
ATOM 2061 O O . TYR A 1 261 ? -17.179 1.158 22.030 1.00 61.38 261 TYR A O 1
ATOM 2069 N N . THR A 1 262 ? -15.167 1.133 21.038 1.00 60.59 262 THR A N 1
ATOM 2070 C CA . THR A 1 262 ? -14.440 1.637 22.201 1.00 60.59 262 THR A CA 1
ATOM 2071 C C . THR A 1 262 ? -14.442 3.164 22.201 1.00 60.59 262 THR A C 1
ATOM 2073 O O . THR A 1 262 ? -14.364 3.791 21.141 1.00 60.59 262 THR A O 1
ATOM 2076 N N . GLU A 1 263 ? -14.483 3.773 23.389 1.00 60.53 263 GLU A N 1
ATOM 2077 C CA . GLU A 1 263 ? -14.295 5.224 23.560 1.00 60.53 263 GLU A CA 1
ATOM 2078 C C . GLU A 1 263 ? -12.995 5.715 22.902 1.00 60.53 263 GLU A C 1
ATOM 2080 O O . GLU A 1 263 ? -12.955 6.805 22.338 1.00 60.53 263 GLU A O 1
ATOM 2085 N N . GLU A 1 264 ? -11.961 4.869 22.851 1.00 60.16 264 GLU A N 1
ATOM 2086 C CA . GLU A 1 264 ? -10.702 5.161 22.158 1.00 60.16 264 GLU A CA 1
ATOM 2087 C C . GLU A 1 264 ? -10.877 5.441 20.654 1.00 60.16 264 GLU A C 1
ATOM 2089 O O . GLU A 1 264 ? -10.123 6.227 20.079 1.00 60.16 264 GLU A O 1
ATOM 2094 N N . MET A 1 265 ? -11.851 4.810 19.984 1.00 61.94 265 MET A N 1
ATOM 2095 C CA . MET A 1 265 ? -12.136 5.091 18.570 1.00 61.94 265 MET A CA 1
ATOM 2096 C C . MET A 1 265 ? -12.831 6.442 18.379 1.00 61.94 265 MET A C 1
ATOM 2098 O O . MET A 1 265 ? -12.638 7.074 17.339 1.00 61.94 265 MET A O 1
ATOM 2102 N N . VAL A 1 266 ? -13.599 6.891 19.375 1.00 63.53 266 VAL A N 1
ATOM 2103 C CA . VAL A 1 266 ? -14.247 8.208 19.380 1.00 63.53 266 VAL A CA 1
ATOM 2104 C C . VAL A 1 266 ? -13.210 9.299 19.638 1.00 63.53 266 VAL A C 1
ATOM 2106 O O . VAL A 1 266 ? -13.080 10.209 18.821 1.00 63.53 266 VAL A O 1
ATOM 2109 N N . GLN A 1 267 ? -12.391 9.147 20.681 1.00 60.91 267 GLN A N 1
ATOM 2110 C CA . GLN A 1 267 ? -11.325 10.097 21.017 1.00 60.91 267 GLN A CA 1
ATOM 2111 C C . GLN A 1 267 ? -10.329 10.274 19.861 1.00 60.91 267 GLN A C 1
ATOM 2113 O O . GLN A 1 267 ? -10.010 11.394 19.474 1.00 60.91 267 GLN A O 1
ATOM 2118 N N . LYS A 1 268 ? -9.904 9.183 19.205 1.00 65.00 268 LYS A N 1
ATOM 2119 C CA . LYS A 1 268 ? -8.995 9.270 18.045 1.00 65.00 268 LYS A CA 1
ATOM 2120 C C . LYS A 1 268 ? -9.629 9.909 16.803 1.00 65.00 268 LYS A C 1
ATOM 2122 O O . LYS A 1 268 ? -8.894 10.414 15.951 1.00 65.00 268 LYS A O 1
ATOM 2127 N N . ALA A 1 269 ? -10.956 9.880 16.668 1.00 63.44 269 ALA A N 1
ATOM 2128 C CA . ALA A 1 269 ? -11.662 10.591 15.601 1.00 63.44 269 ALA A CA 1
ATOM 2129 C C . ALA A 1 269 ? -11.745 12.101 15.884 1.00 63.44 269 ALA A C 1
ATOM 2131 O O . ALA A 1 269 ? -11.658 12.894 14.945 1.00 63.44 269 ALA A O 1
ATOM 2132 N N . GLU A 1 270 ? -11.867 12.490 17.157 1.00 65.38 270 GLU A N 1
ATOM 2133 C CA . GLU A 1 270 ? -11.823 13.888 17.600 1.00 65.38 270 GLU A CA 1
ATOM 2134 C C . GLU A 1 270 ? -10.419 14.481 17.454 1.00 65.38 270 GLU A C 1
ATOM 2136 O O . GLU A 1 270 ? -10.270 15.492 16.770 1.00 65.38 270 GLU A O 1
ATOM 2141 N N . GLU A 1 271 ? -9.382 13.791 17.946 1.00 69.06 271 GLU A N 1
ATOM 2142 C CA . GLU A 1 271 ? -7.978 14.205 17.782 1.00 69.06 271 GLU A CA 1
ATOM 2143 C C . GLU A 1 271 ? -7.585 14.394 16.305 1.00 69.06 271 GLU A C 1
ATOM 2145 O O . GLU A 1 271 ? -6.758 15.240 15.964 1.00 69.06 271 GLU A O 1
ATOM 2150 N N . PHE A 1 272 ? -8.143 13.577 15.403 1.00 65.25 272 PHE A N 1
ATOM 2151 C CA . PHE A 1 272 ? -7.880 13.699 13.970 1.00 65.25 272 PHE A CA 1
ATOM 2152 C C . PHE A 1 272 ? -8.543 14.936 13.350 1.00 65.25 272 PHE A C 1
ATOM 2154 O O . PHE A 1 272 ? -7.986 15.505 12.412 1.00 65.25 272 PHE A O 1
ATOM 2161 N N . GLU A 1 273 ? -9.720 15.348 13.830 1.00 64.69 273 GLU A N 1
ATOM 2162 C CA . GLU A 1 273 ? -10.351 16.584 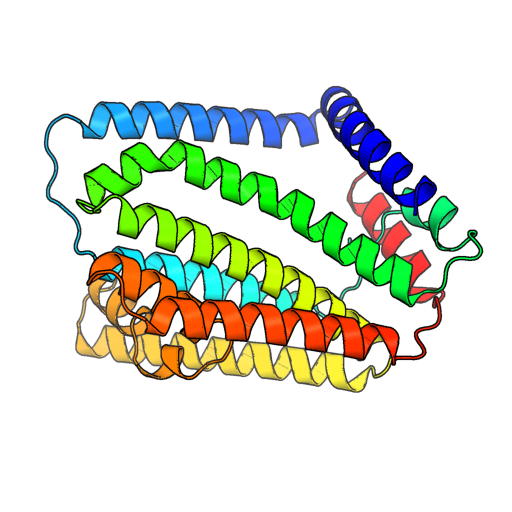13.36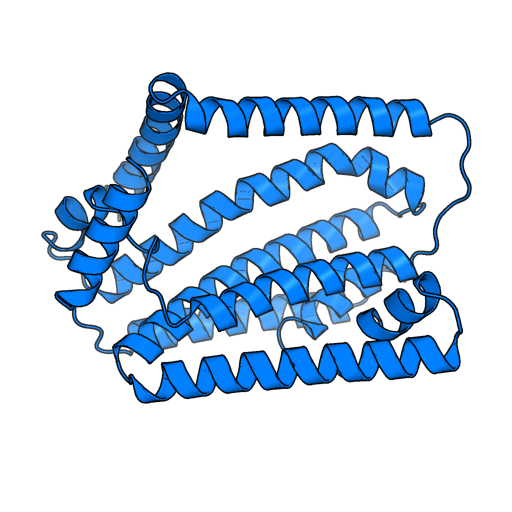0 1.00 64.69 273 GLU A CA 1
ATOM 2163 C C . GLU A 1 273 ? -9.676 17.831 13.929 1.00 64.69 273 GLU A C 1
ATOM 2165 O O . GLU A 1 273 ? -9.465 18.766 13.162 1.00 64.69 273 GLU A O 1
ATOM 2170 N N . GLU A 1 274 ? -9.250 17.818 15.193 1.00 69.94 274 GLU A N 1
ATOM 2171 C CA . GLU A 1 274 ? -8.475 18.919 15.787 1.00 69.94 274 GLU A CA 1
ATOM 2172 C C . GLU A 1 274 ? -7.147 19.148 15.052 1.00 69.94 274 GLU A C 1
ATOM 2174 O O . GLU A 1 274 ? -6.763 20.283 14.801 1.00 69.94 274 GLU A O 1
ATOM 2179 N N . ALA A 1 275 ? -6.475 18.081 14.606 1.00 64.56 275 ALA A N 1
ATOM 2180 C CA . ALA A 1 275 ? -5.262 18.194 13.790 1.00 64.56 275 ALA A CA 1
ATOM 2181 C C . ALA A 1 275 ? -5.504 18.728 12.356 1.00 64.56 275 ALA A C 1
ATOM 2183 O O . ALA A 1 275 ? -4.543 18.998 11.632 1.00 64.56 275 ALA A O 1
ATOM 2184 N N . LEU A 1 276 ? -6.762 18.817 11.907 1.00 57.94 276 LEU A N 1
ATOM 2185 C CA . LEU A 1 276 ? -7.167 19.312 10.582 1.00 57.94 276 LEU A CA 1
ATOM 2186 C C . LEU A 1 276 ? -7.770 20.731 10.616 1.00 57.94 276 LEU A C 1
ATOM 2188 O O . LEU A 1 276 ? -8.149 21.251 9.550 1.00 57.94 276 LEU A O 1
ATOM 2192 N N . GLU A 1 277 ? -7.940 21.313 11.803 1.00 51.75 277 GLU A N 1
ATOM 2193 C CA . GLU A 1 277 ? -8.349 22.708 12.018 1.00 51.75 277 GLU A CA 1
ATOM 2194 C C . GLU A 1 277 ? -7.147 23.651 12.021 1.00 51.75 277 GLU A C 1
ATOM 2196 O O . GLU A 1 277 ? -7.295 24.699 11.345 1.00 51.75 277 GLU A O 1
#

Sequence (277 aa):
MKPLLYIHYRSFINFFKDMVKKPLKLLGVIFYVGLLVFAIIGGLKSATGGDYKSPEILLAITSGVCIFFYGLTLFGSGSSKGLFRKSDVNFVFTSPIKPQKAIVYACIKNMAQLLIFVIMIAFNSATLVRFFNLKDTGLINIYVSIIFCLISTSAVSVLLISLNTKYPMLDKITKYIAYILGAALVIQFGFSYFSTNSLYEAFINTFNSNVLYYVPLLGWNMQIVKGGLVGFEVNIIIFIGAFLLFIAVIIYTINRMNLEYTEEMVQKAEEFEEALE

Radius of gyration: 20.69 Å; chains: 1; bounding box: 58×45×53 Å

pLDDT: mean 72.96, std 11.65, range [46.56, 91.0]

Secondary structure (DSSP, 8-state):
-HHHHHHHHHHHHHHHHHHHH-HHHHHHHHHHHHHHHHHHHHHHHTTS--PPPPHHHHHHHHHHHHHHHHHHHHHHTT--BTTB-HHHIIIIISSS--HHHHHHHHHHHHHHHHHHHHHHHHHTHHHHHHHHT--HHHHHHHHHHHHHHHHHHHHHHHHHHHHHHH-HHHHHHHHHHHHHHHHHHHHHHHHHHHHHS-HHHHHHHHHT-GGGGGSTTHHHHHHHHHHHHH---THHHHHHHHHHHHHHHHHHHHHHS-----HHHHHHHHHHHHTT-